Protein AF-A0A3P7NHR3-F1 (afdb_monomer)

Sequence (179 aa):
MLARVLRAPCYFFDTTPQGRILIRFSFDMDSVDHQLDASFRAVITYLLNTATTLVVVFITIRPWYFSVGSFVVFTVLYTSIQLFYLPISRQCRRLNSTSRSPLLAHCSETAASLLGASVVRAHGKVEDFLATADRLIDNNALFLLIRSLSNRWLDFRLDVSLALIPLCPCLLFLTSKIA

Secondary structure (DSSP, 8-state):
-HHHHTTS-HHHHHHS-HHHHHHIIIIIHHIIIIIHHHHHHHHHHHHHHHHHHHHHHHHHSSSHHHHHHHHHHHHHHHHHHHHHHHHHHHHHHHHHHHHHHHHHHHHHHHHH-HHHHHHHHHTT-HHHHHHHHHHHHHHHHHHHHHHHHHHHHHHHHHHHHHHHHHHHHHHHHHHHHH-

Nearest PDB structures (foldseek):
  6v9z-assembly1_B  TM=6.718E-01  e=5.854E-03  Acetivibrio thermocellus ATCC 27405
  8vp6-assembly1_B  TM=6.898E-01  e=9.788E-03  Acetivibrio thermocellus ATCC 27405
  7t56-assembly1_B  TM=6.697E-01  e=1.460E-02  Acetivibrio thermocellus
  6ixe-assembly1_A  TM=2.352E-01  e=1.120E+00  Homo sapiens
  5nnv-assembly4_D  TM=2.579E-01  e=1.983E+00  Bacillus subtilis subsp. subtilis str. 168

Structure (mmCIF, N/CA/C/O backbone):
data_AF-A0A3P7NHR3-F1
#
_entry.id   AF-A0A3P7NHR3-F1
#
loop_
_atom_site.group_PDB
_atom_site.id
_atom_site.type_symbol
_atom_site.label_atom_id
_atom_site.label_alt_id
_atom_site.label_comp_id
_atom_site.label_asym_id
_atom_site.label_entity_id
_atom_site.label_seq_id
_atom_site.pdbx_PDB_ins_code
_atom_site.Cartn_x
_atom_site.Cartn_y
_atom_site.Cartn_z
_atom_site.occupancy
_atom_site.B_iso_or_equiv
_atom_site.auth_seq_id
_atom_site.auth_comp_id
_atom_site.auth_asym_id
_atom_site.auth_atom_id
_atom_site.pdbx_PDB_model_num
ATOM 1 N N . MET A 1 1 ? -25.537 -5.065 0.342 1.00 85.81 1 MET A N 1
ATOM 2 C CA . MET A 1 1 ? -25.148 -5.471 1.715 1.00 85.81 1 MET A CA 1
ATOM 3 C C . MET A 1 1 ? -26.311 -5.344 2.701 1.00 85.81 1 MET A C 1
ATOM 5 O O . MET A 1 1 ? -26.664 -6.343 3.314 1.00 85.81 1 MET A O 1
ATOM 9 N N . LEU A 1 2 ? -26.960 -4.175 2.782 1.00 90.69 2 LEU A N 1
ATOM 10 C CA . LEU A 1 2 ? -28.073 -3.888 3.702 1.00 90.69 2 LEU A CA 1
ATOM 11 C C . LEU A 1 2 ? -29.192 -4.946 3.709 1.00 90.69 2 LEU A C 1
ATOM 13 O O . LEU A 1 2 ? -29.500 -5.508 4.754 1.00 90.69 2 LEU A O 1
ATOM 17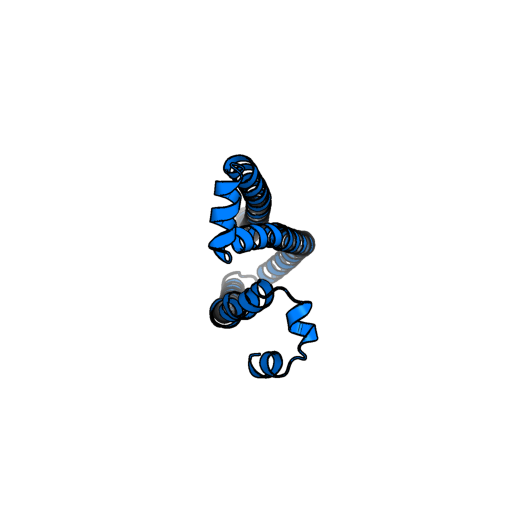 N N . ALA A 1 3 ? -29.726 -5.303 2.537 1.00 92.75 3 ALA A N 1
ATOM 18 C CA . ALA A 1 3 ? -30.811 -6.285 2.424 1.00 92.75 3 ALA A CA 1
ATOM 19 C C . ALA A 1 3 ? -30.463 -7.684 2.975 1.00 92.75 3 ALA A C 1
ATOM 21 O O . ALA A 1 3 ? -31.354 -8.419 3.388 1.00 92.75 3 ALA A O 1
ATOM 22 N N . ARG A 1 4 ? -29.177 -8.065 2.983 1.00 90.44 4 ARG A N 1
ATOM 23 C CA . ARG A 1 4 ? -28.728 -9.352 3.539 1.00 90.44 4 ARG A CA 1
ATOM 24 C C . ARG A 1 4 ? -28.591 -9.302 5.058 1.00 90.44 4 ARG A C 1
ATOM 26 O O . ARG A 1 4 ? -28.885 -10.295 5.705 1.00 90.44 4 ARG A O 1
ATOM 33 N N . VAL A 1 5 ? -28.185 -8.158 5.609 1.00 90.56 5 VAL A N 1
ATOM 34 C CA . VAL A 1 5 ? -28.098 -7.958 7.064 1.00 90.56 5 VAL A CA 1
ATOM 35 C C . VAL A 1 5 ? -29.497 -7.893 7.674 1.00 90.56 5 VAL A C 1
ATOM 37 O O . VAL A 1 5 ? -29.754 -8.573 8.654 1.00 90.56 5 VAL A O 1
ATOM 40 N N . LEU A 1 6 ? -30.437 -7.186 7.040 1.00 91.25 6 LEU A N 1
ATOM 41 C CA . LEU A 1 6 ? -31.835 -7.111 7.495 1.00 91.25 6 LEU A CA 1
ATOM 42 C C . LEU A 1 6 ? -32.581 -8.457 7.469 1.00 91.25 6 LEU A C 1
ATOM 44 O O . LEU A 1 6 ? -33.589 -8.610 8.148 1.00 91.25 6 LEU A O 1
ATOM 48 N N . ARG A 1 7 ? -32.105 -9.424 6.678 1.00 93.12 7 ARG A N 1
ATOM 49 C CA . ARG A 1 7 ? -32.659 -10.787 6.593 1.00 93.12 7 ARG A CA 1
ATOM 50 C C . ARG A 1 7 ? -31.847 -11.813 7.392 1.00 93.12 7 ARG A C 1
ATOM 52 O O . ARG A 1 7 ? -32.106 -13.007 7.270 1.00 93.12 7 ARG A O 1
ATOM 59 N N . ALA A 1 8 ? -30.838 -11.379 8.147 1.00 92.00 8 ALA A N 1
ATOM 60 C CA . ALA A 1 8 ? -30.026 -12.281 8.951 1.00 92.00 8 ALA A CA 1
ATOM 61 C C . ALA A 1 8 ? -30.820 -12.773 10.182 1.00 92.00 8 ALA A C 1
ATOM 63 O O . ALA A 1 8 ? -31.589 -12.000 10.755 1.00 92.00 8 ALA A O 1
ATOM 64 N N . PRO A 1 9 ? -30.650 -14.040 10.603 1.00 93.25 9 PRO A N 1
ATOM 65 C CA . PRO A 1 9 ? -31.304 -14.565 11.803 1.00 93.25 9 PRO A CA 1
ATOM 66 C C . PRO A 1 9 ? -30.801 -13.846 13.065 1.00 93.25 9 PRO A C 1
ATOM 68 O O . PRO A 1 9 ? -29.645 -13.432 13.100 1.00 93.25 9 PRO A O 1
ATOM 71 N N . CYS A 1 10 ? -31.612 -13.764 14.129 1.00 89.12 10 CYS A N 1
ATOM 72 C CA . CYS A 1 10 ? -31.215 -13.105 15.390 1.00 89.12 10 CYS A CA 1
ATOM 73 C C . CYS A 1 10 ? -29.879 -13.618 15.950 1.00 89.12 10 CYS A C 1
ATOM 75 O O . CYS A 1 10 ? -29.054 -12.819 16.380 1.00 89.12 10 CYS A O 1
ATOM 77 N N . TYR A 1 11 ? -29.599 -14.919 15.807 1.00 93.44 11 TYR A N 1
ATOM 78 C CA . TYR A 1 11 ? -28.319 -15.525 16.191 1.00 93.44 11 TYR A CA 1
ATOM 79 C C . TYR A 1 11 ? -27.086 -14.811 15.600 1.00 93.44 11 TYR A C 1
ATOM 81 O O . TYR A 1 11 ? -26.035 -14.737 16.235 1.00 93.44 11 TYR A O 1
ATOM 89 N N . PHE A 1 12 ? -27.195 -14.255 14.389 1.00 90.00 12 PHE A N 1
ATOM 90 C CA . PHE A 1 12 ? -26.115 -13.477 13.779 1.00 90.00 12 PHE A CA 1
ATOM 91 C C . PHE A 1 12 ? -25.804 -12.210 14.585 1.00 90.00 12 PHE A C 1
ATOM 93 O O . PHE A 1 12 ? -24.635 -11.876 14.769 1.00 90.00 12 PHE A O 1
ATOM 100 N N . PHE A 1 13 ? -26.829 -11.522 15.088 1.00 87.88 13 PHE A N 1
ATOM 101 C CA . PHE A 1 13 ? -26.673 -10.293 15.866 1.00 87.88 13 PHE A CA 1
ATOM 102 C C . PHE A 1 13 ? -26.205 -10.555 17.301 1.00 87.88 13 PHE A C 1
ATOM 104 O O . PHE A 1 13 ? -25.495 -9.721 17.852 1.00 87.88 13 PHE A O 1
ATOM 111 N N . ASP A 1 14 ? -26.522 -11.721 17.866 1.00 86.81 14 ASP A N 1
ATOM 112 C CA . ASP A 1 14 ? -26.044 -12.114 19.199 1.00 86.81 14 ASP A CA 1
ATOM 113 C C . ASP A 1 14 ? -24.574 -12.563 19.185 1.00 86.81 14 ASP A C 1
ATOM 115 O O . ASP A 1 14 ? -23.837 -12.363 20.148 1.00 86.81 14 ASP A O 1
ATOM 119 N N . THR A 1 15 ? -24.120 -13.164 18.081 1.00 86.75 15 THR A N 1
ATOM 120 C CA . THR A 1 15 ? -22.741 -13.665 17.947 1.00 86.75 15 THR A CA 1
ATOM 121 C C . THR A 1 15 ? -21.763 -12.654 17.366 1.00 86.75 15 THR A C 1
ATOM 123 O O . THR A 1 15 ? -20.556 -12.759 17.605 1.00 86.75 15 THR A O 1
ATOM 126 N N . THR A 1 16 ? -22.240 -11.679 16.586 1.00 82.62 16 THR A N 1
ATOM 127 C CA . THR A 1 16 ? -21.377 -10.646 16.008 1.00 82.62 1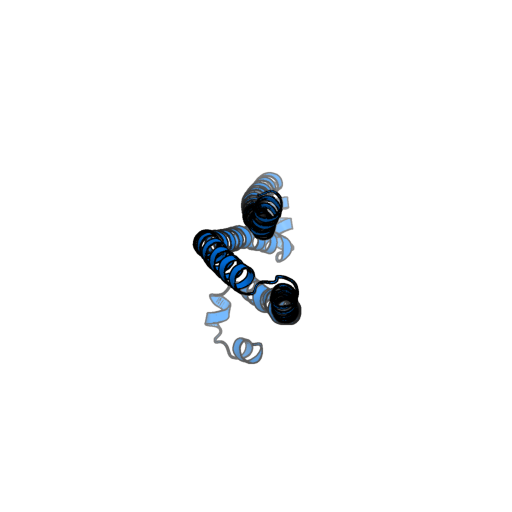6 THR A CA 1
ATOM 128 C C . THR A 1 16 ? -21.500 -9.335 16.779 1.00 82.62 16 THR A C 1
ATOM 130 O O . THR A 1 16 ? -22.589 -8.779 16.882 1.00 82.62 16 THR A O 1
ATOM 133 N N . PRO A 1 17 ? -20.388 -8.780 17.296 1.00 80.94 17 PRO A N 1
ATOM 134 C CA . PRO A 1 17 ? -20.445 -7.519 18.019 1.00 80.94 17 PRO A CA 1
ATOM 135 C C . PRO A 1 17 ? -20.917 -6.410 17.076 1.00 80.94 17 PRO A C 1
ATOM 137 O O . PRO A 1 17 ? -20.410 -6.284 15.955 1.00 80.94 17 PRO A O 1
ATOM 140 N N . GLN A 1 18 ? -21.845 -5.572 17.541 1.00 76.56 18 GLN A N 1
ATOM 141 C CA . GLN A 1 18 ? -22.434 -4.489 16.743 1.00 76.56 18 GLN A C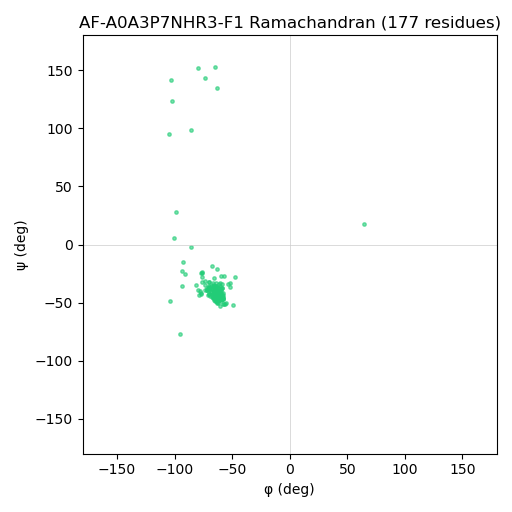A 1
ATOM 142 C C . GLN A 1 18 ? -21.370 -3.567 16.117 1.00 76.56 18 GLN A C 1
ATOM 144 O O . GLN A 1 18 ? -21.512 -3.144 14.969 1.00 76.56 18 GLN A O 1
ATOM 149 N N . GLY A 1 19 ? -20.244 -3.344 16.807 1.00 71.12 19 GLY A N 1
ATOM 150 C CA . GLY A 1 19 ? -19.108 -2.577 16.284 1.00 71.12 19 GLY A CA 1
ATOM 151 C C . GLY A 1 19 ? -18.501 -3.153 14.996 1.00 71.12 19 GLY A C 1
ATOM 152 O O . GLY A 1 19 ? -18.109 -2.396 14.111 1.00 71.12 19 GLY A O 1
ATOM 153 N N . ARG A 1 20 ? -18.488 -4.482 14.818 1.00 73.81 20 ARG A N 1
ATOM 154 C CA . ARG A 1 20 ? -17.999 -5.120 13.581 1.00 73.81 20 ARG A CA 1
ATOM 155 C C . ARG A 1 20 ? -18.942 -4.869 12.404 1.00 73.81 20 ARG A C 1
ATOM 157 O O . ARG A 1 20 ? -18.471 -4.675 11.286 1.00 73.81 20 ARG A O 1
ATOM 164 N N . ILE A 1 21 ? -20.253 -4.867 12.646 1.00 84.06 21 ILE A N 1
ATOM 165 C CA . ILE A 1 21 ? -21.256 -4.548 11.621 1.00 84.06 21 ILE A CA 1
ATOM 166 C C . ILE A 1 21 ? -21.101 -3.083 11.201 1.00 84.06 21 ILE A C 1
ATOM 168 O O . ILE A 1 21 ? -21.027 -2.799 10.005 1.00 84.06 21 ILE A O 1
ATOM 172 N N . LEU A 1 22 ? -20.963 -2.175 12.174 1.00 81.62 22 LEU A N 1
ATOM 173 C CA . LEU A 1 22 ? -20.767 -0.748 11.925 1.00 81.62 22 LEU A CA 1
ATOM 174 C C . LEU A 1 22 ? -19.500 -0.475 11.103 1.00 81.62 22 LEU A C 1
ATOM 176 O O . LEU A 1 22 ? -19.580 0.244 10.114 1.00 81.62 22 LEU A O 1
ATOM 180 N N . ILE A 1 23 ? -18.361 -1.085 11.456 1.00 78.38 23 ILE A N 1
ATOM 181 C CA . ILE A 1 23 ? -17.088 -0.929 10.724 1.00 78.38 23 ILE A CA 1
ATOM 182 C C . ILE A 1 23 ? -17.223 -1.356 9.256 1.00 78.38 23 ILE A C 1
ATOM 184 O O . ILE A 1 23 ? -16.666 -0.698 8.379 1.00 78.38 23 ILE A O 1
ATOM 188 N N . ARG A 1 24 ? -17.992 -2.415 8.963 1.00 82.69 24 ARG A N 1
ATOM 189 C CA . ARG A 1 24 ? -18.222 -2.830 7.572 1.00 82.69 24 ARG A CA 1
ATOM 190 C C . ARG A 1 24 ? -19.098 -1.850 6.788 1.00 82.69 24 ARG A C 1
ATOM 192 O O . ARG A 1 24 ? -18.863 -1.649 5.604 1.00 82.69 24 ARG A O 1
ATOM 199 N N . PHE A 1 25 ? -20.125 -1.278 7.416 1.00 85.62 25 PHE A N 1
ATOM 200 C CA . PHE A 1 25 ? -20.999 -0.306 6.748 1.00 85.62 25 PHE A CA 1
ATOM 201 C C . PHE A 1 25 ? -20.376 1.086 6.623 1.00 85.62 25 PHE A C 1
ATOM 203 O O . PHE A 1 25 ? -20.773 1.826 5.733 1.00 85.62 25 PHE A O 1
ATOM 210 N N . SER A 1 26 ? -19.428 1.445 7.491 1.00 83.38 26 SER A N 1
ATOM 211 C CA . SER A 1 26 ? -18.719 2.723 7.418 1.00 83.38 26 SER A CA 1
ATOM 212 C C . SER A 1 26 ? -17.399 2.587 6.660 1.00 83.38 26 SER A C 1
ATOM 214 O O . SER A 1 26 ? -17.315 2.952 5.494 1.00 83.38 26 SER A O 1
ATOM 216 N N . PHE A 1 27 ? -16.375 2.027 7.300 1.00 79.38 27 PHE A N 1
ATOM 217 C CA . PHE A 1 27 ? -14.997 2.052 6.815 1.00 79.38 27 PHE A CA 1
ATOM 218 C C . PHE A 1 27 ? -14.778 1.177 5.578 1.00 79.38 27 PHE A C 1
ATOM 220 O O . PHE A 1 27 ? -14.093 1.592 4.641 1.00 79.38 27 PHE A O 1
ATOM 227 N N . ASP A 1 28 ? -15.351 -0.030 5.553 1.00 85.81 28 ASP A N 1
ATOM 228 C CA . ASP A 1 28 ? -15.174 -0.918 4.398 1.00 85.81 28 ASP A CA 1
ATOM 229 C C . ASP A 1 28 ? -15.967 -0.413 3.185 1.00 85.81 28 ASP A C 1
ATOM 231 O O . ASP A 1 28 ? -15.467 -0.487 2.065 1.00 85.81 28 ASP A O 1
ATOM 235 N N . MET A 1 29 ? -17.169 0.135 3.397 1.00 88.50 29 MET A N 1
ATOM 236 C CA . MET A 1 29 ? -17.977 0.723 2.324 1.00 88.50 29 MET A CA 1
ATOM 237 C C . MET A 1 29 ? -17.308 1.977 1.750 1.00 88.50 29 MET A C 1
ATOM 239 O O . MET A 1 29 ? -17.132 2.062 0.541 1.00 88.50 29 MET A O 1
ATOM 243 N N . ASP A 1 30 ? -16.798 2.867 2.606 1.00 88.38 30 ASP A N 1
ATOM 244 C CA . ASP A 1 30 ? -16.009 4.029 2.179 1.00 88.38 30 ASP A CA 1
ATOM 245 C C . ASP A 1 30 ? -14.738 3.630 1.403 1.00 88.38 30 ASP A C 1
ATOM 247 O O . ASP A 1 30 ? -14.381 4.232 0.389 1.00 88.38 30 ASP A O 1
ATOM 251 N N . SER A 1 31 ? -14.074 2.550 1.825 1.00 86.50 31 SER A N 1
ATOM 252 C CA . SER A 1 31 ? -12.915 2.011 1.103 1.00 86.50 31 SER A CA 1
ATOM 253 C C . SER A 1 31 ? -13.290 1.488 -0.290 1.00 86.50 31 SER A C 1
ATOM 255 O O . SER A 1 31 ? -12.511 1.632 -1.233 1.00 86.50 31 SER A O 1
ATOM 257 N N . VAL A 1 32 ? -14.469 0.883 -0.444 1.00 89.81 32 VAL A N 1
ATOM 258 C CA . VAL A 1 32 ? -14.962 0.411 -1.747 1.00 89.81 32 VAL A CA 1
ATOM 259 C C . VAL A 1 32 ? -15.402 1.575 -2.630 1.00 89.81 32 VAL A C 1
ATOM 261 O O . VAL A 1 32 ? -15.121 1.551 -3.824 1.00 89.81 32 VAL A O 1
ATOM 264 N N . ASP A 1 33 ? -16.041 2.591 -2.064 1.00 90.38 33 ASP A N 1
ATOM 265 C CA . ASP A 1 33 ? -16.616 3.680 -2.852 1.00 90.38 33 ASP A CA 1
ATOM 266 C C . ASP A 1 33 ? -15.545 4.686 -3.300 1.00 90.38 33 ASP A C 1
ATOM 268 O O . ASP A 1 33 ? -15.511 5.075 -4.467 1.00 90.38 33 ASP A O 1
ATOM 272 N N . HIS A 1 34 ? -14.619 5.061 -2.411 1.00 89.50 34 HIS A N 1
ATOM 273 C CA . HIS A 1 34 ? -13.616 6.089 -2.708 1.00 89.50 34 HIS A CA 1
ATOM 274 C C . HIS A 1 34 ? -12.224 5.519 -3.001 1.00 89.50 34 HIS A C 1
ATOM 276 O O . HIS A 1 34 ? -11.587 5.894 -3.989 1.00 89.50 34 HIS A O 1
ATOM 282 N N . GLN A 1 35 ? -11.710 4.611 -2.163 1.00 87.88 35 GLN A N 1
ATOM 283 C CA . GLN A 1 35 ? -10.314 4.163 -2.306 1.00 87.88 35 GLN A CA 1
ATOM 284 C C . GLN A 1 35 ? -10.117 3.225 -3.499 1.00 87.88 35 GLN A C 1
ATOM 286 O O . GLN A 1 35 ? -9.063 3.264 -4.142 1.00 87.88 35 GLN A O 1
ATOM 291 N N . LEU A 1 36 ? -11.104 2.379 -3.801 1.00 90.06 36 LEU A N 1
ATOM 292 C CA . LEU A 1 36 ? -11.039 1.463 -4.939 1.00 90.06 36 LEU A CA 1
ATOM 293 C C . LEU A 1 36 ? -11.009 2.233 -6.257 1.00 90.06 36 LEU A C 1
ATOM 295 O O . LEU A 1 36 ? -10.152 1.963 -7.093 1.00 90.06 36 LEU A O 1
ATOM 299 N N . ASP A 1 37 ? -11.883 3.223 -6.411 1.00 91.50 37 ASP A N 1
ATOM 300 C CA . ASP A 1 37 ? -11.925 4.078 -7.593 1.00 91.50 37 ASP A CA 1
ATOM 301 C C . ASP A 1 37 ? -10.601 4.835 -7.800 1.00 91.50 37 ASP A C 1
ATOM 303 O O . ASP A 1 37 ? -9.990 4.748 -8.870 1.00 91.50 37 ASP A O 1
ATOM 307 N N . ALA A 1 38 ? -10.080 5.477 -6.750 1.00 91.81 38 ALA A N 1
ATOM 308 C CA . ALA A 1 38 ? -8.776 6.136 -6.802 1.00 91.81 38 ALA A CA 1
ATOM 309 C C . ALA A 1 38 ? -7.647 5.159 -7.190 1.00 91.81 38 ALA A C 1
ATOM 311 O O . ALA A 1 38 ? -6.799 5.481 -8.026 1.00 91.81 38 ALA A O 1
ATOM 312 N N . SER A 1 39 ? -7.664 3.942 -6.635 1.00 90.69 39 SER A N 1
ATOM 313 C CA . SER A 1 39 ? -6.682 2.897 -6.954 1.00 90.69 39 SER A CA 1
ATOM 314 C C . SER A 1 39 ? -6.784 2.438 -8.410 1.00 90.69 39 SER A C 1
ATOM 316 O O . SER A 1 39 ? -5.761 2.270 -9.073 1.00 90.69 39 SER A O 1
ATOM 318 N N . PHE A 1 40 ? -7.999 2.272 -8.938 1.00 93.25 40 PHE A N 1
ATOM 319 C CA . PHE A 1 40 ? -8.226 1.897 -10.336 1.00 93.25 40 PHE A CA 1
ATOM 320 C C . PHE A 1 40 ? -7.711 2.965 -11.301 1.00 93.25 40 PHE A C 1
ATOM 322 O O . PHE A 1 40 ? -6.971 2.643 -12.235 1.00 93.25 40 PHE A O 1
ATOM 329 N N . ARG A 1 41 ? -8.041 4.239 -11.053 1.00 93.94 41 ARG A N 1
ATOM 330 C CA . ARG A 1 41 ? -7.535 5.360 -11.863 1.00 93.94 41 ARG A CA 1
ATOM 331 C C . ARG A 1 41 ? -6.010 5.426 -11.832 1.00 93.94 41 ARG A C 1
ATOM 333 O O . ARG A 1 41 ? -5.387 5.625 -12.876 1.00 93.94 41 ARG A O 1
ATOM 340 N N . ALA A 1 42 ? -5.411 5.221 -10.659 1.00 93.44 42 ALA A N 1
ATOM 341 C CA . ALA A 1 42 ? -3.963 5.204 -10.506 1.00 93.44 42 ALA A CA 1
ATOM 342 C C . ALA A 1 42 ? -3.323 4.077 -11.331 1.00 93.44 42 ALA A C 1
ATOM 344 O O . ALA A 1 42 ? -2.406 4.340 -12.103 1.00 93.44 42 ALA A O 1
ATOM 345 N N . VAL A 1 43 ? -3.845 2.847 -11.250 1.00 94.31 43 VAL A N 1
ATOM 346 C CA . VAL A 1 43 ? -3.333 1.702 -12.026 1.00 94.31 43 VAL A CA 1
ATOM 347 C C . VAL A 1 43 ? -3.385 1.978 -13.528 1.00 94.31 43 VAL A C 1
ATOM 349 O O . VAL A 1 43 ? -2.383 1.779 -14.212 1.00 94.31 43 VAL A O 1
ATOM 352 N N . ILE A 1 44 ? -4.510 2.481 -14.042 1.00 95.88 44 ILE A N 1
ATOM 353 C CA . ILE A 1 44 ? -4.649 2.810 -15.470 1.00 95.88 44 ILE A CA 1
ATOM 354 C C . ILE A 1 44 ? -3.640 3.891 -15.874 1.00 95.88 44 ILE A C 1
ATOM 356 O O . ILE A 1 44 ? -2.943 3.742 -16.877 1.00 95.88 44 ILE A O 1
ATOM 360 N N . THR A 1 45 ? -3.520 4.951 -15.074 1.00 96.00 45 THR A N 1
ATOM 361 C CA . THR A 1 45 ? -2.588 6.055 -15.343 1.00 96.00 45 THR A CA 1
ATOM 362 C C . THR A 1 45 ? -1.140 5.569 -15.375 1.00 96.00 45 THR A C 1
ATOM 364 O O . THR A 1 45 ? -0.404 5.896 -16.306 1.00 96.00 45 THR A O 1
ATOM 367 N N . TYR A 1 46 ? -0.727 4.752 -14.401 1.00 93.25 46 TYR A N 1
ATOM 368 C CA . TYR A 1 46 ? 0.629 4.207 -14.362 1.00 93.25 46 TYR A CA 1
ATOM 369 C C . TYR A 1 46 ? 0.899 3.257 -15.529 1.00 93.25 46 TYR A C 1
ATOM 371 O O . TYR A 1 46 ? 1.951 3.369 -16.149 1.00 93.25 46 TYR A O 1
ATOM 379 N N . LEU A 1 47 ? -0.054 2.392 -15.895 1.00 94.19 47 LEU A N 1
ATOM 380 C CA . LEU A 1 47 ? 0.084 1.507 -17.057 1.00 94.19 47 LEU A CA 1
ATOM 381 C C . LEU A 1 47 ? 0.289 2.295 -18.358 1.00 94.19 47 LEU A C 1
ATOM 383 O O . LEU A 1 47 ? 1.200 1.985 -19.127 1.00 94.19 47 LEU A O 1
ATOM 387 N N . LEU A 1 48 ? -0.518 3.334 -18.588 1.00 95.25 48 LEU A N 1
ATOM 388 C CA . LEU A 1 48 ? -0.397 4.187 -19.774 1.00 95.25 48 LEU A CA 1
ATOM 389 C C . LEU A 1 48 ? 0.921 4.973 -19.786 1.00 95.25 48 LEU A C 1
ATOM 391 O O . LEU A 1 48 ? 1.563 5.086 -20.834 1.00 95.25 48 LEU A O 1
ATOM 395 N N . ASN A 1 49 ? 1.357 5.480 -18.631 1.00 94.44 49 ASN A N 1
ATOM 396 C CA . ASN A 1 49 ? 2.621 6.202 -18.513 1.00 94.44 49 ASN A CA 1
ATOM 397 C C . ASN A 1 49 ? 3.825 5.279 -18.777 1.00 94.44 49 ASN A C 1
ATOM 399 O O . ASN A 1 49 ? 4.708 5.614 -19.569 1.00 94.44 49 ASN A O 1
ATOM 403 N N . THR A 1 50 ? 3.830 4.072 -18.202 1.00 90.12 50 THR A N 1
ATOM 404 C CA . THR A 1 50 ? 4.869 3.071 -18.473 1.00 90.12 50 THR A CA 1
ATOM 405 C C . THR A 1 50 ? 4.892 2.681 -19.950 1.00 90.12 50 THR A C 1
ATOM 407 O O . THR A 1 50 ? 5.967 2.664 -20.546 1.00 90.12 50 THR A O 1
ATOM 410 N N . ALA A 1 51 ? 3.733 2.442 -20.575 1.00 91.62 51 ALA A N 1
ATOM 411 C CA . ALA A 1 51 ? 3.658 2.137 -22.005 1.00 91.62 51 ALA A CA 1
ATOM 412 C C . ALA A 1 51 ? 4.233 3.276 -22.866 1.00 91.62 51 ALA A C 1
ATOM 414 O O . ALA A 1 51 ? 5.050 3.032 -23.753 1.00 91.62 51 ALA A O 1
ATOM 415 N N . THR A 1 52 ? 3.867 4.523 -22.560 1.00 93.38 52 THR A N 1
ATOM 416 C CA . THR A 1 52 ? 4.376 5.712 -23.262 1.00 93.38 52 THR A CA 1
ATOM 417 C C . THR A 1 52 ? 5.890 5.843 -23.108 1.00 93.38 52 THR A C 1
ATOM 419 O O . THR A 1 52 ? 6.602 6.033 -24.093 1.00 93.38 52 THR A O 1
ATOM 422 N N . THR A 1 53 ? 6.401 5.677 -21.886 1.00 88.00 53 THR A N 1
ATOM 423 C CA . THR A 1 53 ? 7.839 5.754 -21.594 1.00 88.00 53 THR A CA 1
ATOM 424 C C . THR A 1 53 ? 8.618 4.681 -22.352 1.00 88.00 53 THR A C 1
ATOM 426 O O . THR A 1 53 ? 9.650 4.983 -22.950 1.00 88.00 53 THR A O 1
ATOM 429 N N . LEU A 1 54 ? 8.109 3.445 -22.401 1.00 85.75 54 LEU A N 1
ATOM 430 C CA . LEU A 1 54 ? 8.733 2.366 -23.170 1.00 85.75 54 LEU A CA 1
ATOM 431 C C . LEU A 1 54 ? 8.817 2.712 -24.660 1.00 85.75 54 LEU A C 1
ATOM 433 O O . LEU A 1 54 ? 9.890 2.587 -25.246 1.00 85.75 54 LEU A O 1
ATOM 437 N N . VAL A 1 55 ? 7.730 3.205 -25.263 1.00 88.50 55 VAL A N 1
ATOM 438 C CA . VAL A 1 55 ? 7.721 3.620 -26.678 1.00 88.50 55 VAL A CA 1
ATOM 439 C C . VAL A 1 55 ? 8.767 4.707 -26.946 1.00 88.50 55 VAL A C 1
ATOM 441 O O . VAL A 1 55 ? 9.533 4.598 -27.904 1.00 88.50 55 VAL A O 1
ATOM 444 N N . VAL A 1 56 ? 8.855 5.723 -26.082 1.00 87.69 56 VAL A N 1
ATOM 445 C CA . VAL A 1 56 ? 9.852 6.799 -26.211 1.00 87.69 56 VAL A CA 1
ATOM 446 C C . VAL A 1 56 ? 11.278 6.247 -26.144 1.00 87.69 56 VAL A C 1
ATOM 448 O O . VAL A 1 56 ? 12.115 6.612 -26.974 1.00 87.69 56 VAL A O 1
ATOM 451 N N . VAL A 1 57 ? 11.558 5.340 -25.205 1.00 83.69 57 VAL A N 1
ATOM 452 C CA . VAL A 1 57 ? 12.877 4.704 -25.042 1.00 83.69 57 VAL A CA 1
ATOM 453 C C . VAL A 1 57 ? 13.254 3.864 -26.269 1.00 83.69 57 VAL A C 1
ATOM 455 O O . VAL A 1 57 ? 14.392 3.945 -26.732 1.00 83.69 57 VAL A O 1
ATOM 458 N N . PHE A 1 58 ? 12.310 3.111 -26.842 1.00 81.94 58 PHE A N 1
ATOM 459 C CA . PHE A 1 58 ? 12.547 2.323 -28.058 1.00 81.94 58 PHE A CA 1
ATOM 460 C C . PHE A 1 58 ? 12.865 3.189 -29.285 1.00 81.94 58 PHE A C 1
ATOM 462 O O . PHE A 1 58 ? 13.682 2.793 -30.114 1.00 81.94 58 PHE A O 1
ATOM 469 N N . ILE A 1 59 ? 12.244 4.366 -29.410 1.00 84.19 59 ILE A N 1
ATOM 470 C CA . ILE A 1 59 ? 12.466 5.273 -30.549 1.00 84.19 59 ILE A CA 1
ATOM 471 C C . ILE A 1 59 ? 13.787 6.045 -30.406 1.00 84.19 59 ILE A C 1
ATOM 473 O O . ILE A 1 59 ? 14.499 6.257 -31.390 1.00 84.19 59 ILE A O 1
ATOM 477 N N . THR A 1 60 ? 14.115 6.491 -29.191 1.00 80.12 60 THR A N 1
ATOM 478 C CA . THR A 1 60 ? 15.270 7.370 -28.940 1.00 80.12 60 THR A CA 1
ATOM 479 C C . THR A 1 60 ? 16.599 6.621 -28.893 1.00 80.12 60 THR A C 1
ATOM 481 O O . THR A 1 60 ? 17.594 7.118 -29.426 1.00 80.12 60 THR A O 1
ATOM 484 N N . ILE A 1 61 ? 16.638 5.422 -28.304 1.00 74.50 61 ILE A N 1
ATOM 485 C CA . ILE A 1 61 ? 17.875 4.649 -28.161 1.00 74.50 61 ILE A CA 1
ATOM 486 C C . ILE A 1 61 ? 18.115 3.824 -29.427 1.00 74.50 61 ILE A C 1
ATOM 488 O O . ILE A 1 61 ? 17.581 2.727 -29.600 1.00 74.50 61 ILE A O 1
ATOM 492 N N . ARG A 1 62 ? 18.969 4.344 -30.313 1.00 74.56 62 ARG A N 1
ATOM 493 C CA . ARG A 1 62 ? 19.545 3.579 -31.424 1.00 74.56 62 ARG A CA 1
ATOM 494 C C . ARG A 1 62 ? 20.990 3.191 -31.108 1.00 74.56 62 ARG A C 1
ATOM 496 O O . ARG A 1 62 ? 21.729 4.029 -30.596 1.00 74.56 62 ARG A O 1
ATOM 503 N N . PRO A 1 63 ? 21.428 1.981 -31.489 1.00 76.06 63 PRO A N 1
ATOM 504 C CA . PRO A 1 63 ? 20.670 0.927 -32.177 1.00 76.06 63 PRO A CA 1
ATOM 505 C C . PRO A 1 63 ? 19.748 0.099 -31.253 1.00 76.06 63 PRO A C 1
ATOM 507 O O . PRO A 1 63 ? 20.007 -0.062 -30.063 1.00 76.06 63 PRO A O 1
ATOM 510 N N . TRP A 1 64 ? 18.662 -0.437 -31.827 1.00 76.25 64 TRP A N 1
ATOM 511 C CA . TRP A 1 64 ? 17.511 -1.026 -31.114 1.00 76.25 64 TRP A CA 1
ATOM 512 C C . TRP A 1 64 ? 17.857 -2.179 -30.154 1.00 76.25 64 TRP A C 1
ATOM 514 O O . TRP A 1 64 ? 17.162 -2.387 -29.159 1.00 76.25 64 TRP A O 1
ATOM 524 N N . TYR A 1 65 ? 18.945 -2.911 -30.409 1.00 75.12 65 TYR A N 1
ATOM 525 C CA . TYR A 1 65 ? 19.364 -4.042 -29.580 1.00 75.12 65 TYR A CA 1
ATOM 526 C C . TYR A 1 65 ? 19.787 -3.629 -28.159 1.00 75.12 65 TYR A C 1
ATOM 528 O O . TYR A 1 65 ? 19.575 -4.393 -27.217 1.00 75.12 65 TYR A O 1
ATOM 536 N N . PHE A 1 66 ? 20.305 -2.408 -27.964 1.00 75.69 66 PHE A N 1
ATOM 537 C CA . PHE A 1 66 ? 20.612 -1.892 -26.623 1.00 75.69 66 PHE A CA 1
ATOM 538 C C . PHE A 1 66 ? 19.347 -1.656 -25.791 1.00 75.69 66 PHE A C 1
ATOM 540 O O . PHE A 1 66 ? 19.336 -1.945 -24.594 1.00 75.69 66 PHE A O 1
ATOM 547 N N . SER A 1 67 ? 18.271 -1.179 -26.425 1.00 77.94 67 SER A N 1
ATOM 548 C CA . SER A 1 67 ? 16.980 -0.954 -25.765 1.00 77.94 67 SER A CA 1
ATOM 549 C C . SER A 1 67 ? 16.355 -2.273 -25.293 1.00 77.94 67 SER A C 1
ATOM 551 O O . SER A 1 67 ? 15.935 -2.392 -24.142 1.00 77.94 67 SER A O 1
ATOM 553 N N . VAL A 1 68 ? 16.396 -3.312 -26.137 1.00 81.94 68 VAL A N 1
ATOM 554 C CA . VAL A 1 68 ? 15.892 -4.651 -25.784 1.00 81.94 68 VAL A CA 1
ATOM 555 C C . VAL A 1 68 ? 16.689 -5.265 -24.629 1.00 81.94 68 VAL A C 1
ATOM 557 O O . VAL A 1 68 ? 16.094 -5.759 -23.672 1.00 81.94 68 VAL A O 1
ATOM 560 N N . GLY A 1 69 ? 18.025 -5.198 -24.672 1.00 83.50 69 GLY A N 1
ATOM 561 C CA . GLY A 1 69 ? 18.871 -5.723 -23.593 1.00 83.50 69 GLY A CA 1
ATOM 562 C C . GLY A 1 69 ? 18.613 -5.032 -22.250 1.00 83.50 69 GLY A C 1
ATOM 563 O O . GLY A 1 69 ? 18.456 -5.693 -21.224 1.00 83.50 69 GLY A O 1
ATOM 564 N N . SER A 1 70 ? 18.485 -3.705 -22.269 1.00 81.75 70 SER A N 1
ATOM 565 C CA . SER A 1 70 ? 18.133 -2.886 -21.104 1.00 81.75 70 SER A CA 1
ATOM 566 C C . SER A 1 70 ? 16.778 -3.281 -20.495 1.00 81.75 70 SER A C 1
ATOM 568 O O . SER A 1 70 ? 16.679 -3.463 -19.278 1.00 81.75 70 SER A O 1
ATOM 570 N N . PHE A 1 71 ? 15.757 -3.502 -21.330 1.00 84.88 71 PHE A N 1
ATOM 571 C CA . PHE A 1 71 ? 14.427 -3.920 -20.879 1.00 84.88 71 PHE A CA 1
ATOM 572 C C . PHE A 1 71 ? 14.429 -5.304 -20.213 1.00 84.88 71 PHE A C 1
ATOM 574 O O . PHE A 1 71 ? 13.774 -5.506 -19.185 1.00 84.88 71 PHE A O 1
ATOM 581 N N . VAL A 1 72 ? 15.191 -6.257 -20.760 1.00 88.00 72 VAL A N 1
ATOM 582 C CA . VAL A 1 72 ? 15.323 -7.603 -20.178 1.00 88.00 72 VAL A CA 1
ATOM 583 C C . VAL A 1 72 ? 15.973 -7.531 -18.797 1.00 88.00 72 VAL A C 1
ATOM 585 O O . VAL A 1 72 ? 15.433 -8.088 -17.840 1.00 88.00 72 VAL A O 1
ATOM 588 N N . VAL A 1 73 ? 17.083 -6.797 -18.664 1.00 87.88 73 VAL A N 1
ATOM 589 C CA . VAL A 1 73 ? 17.777 -6.628 -17.375 1.00 87.88 73 VAL A CA 1
ATOM 590 C C . VAL A 1 73 ? 16.862 -5.963 -16.345 1.00 87.88 73 VAL A C 1
ATOM 592 O O . VAL A 1 73 ? 16.766 -6.446 -15.215 1.00 87.88 73 VAL A O 1
ATOM 595 N N . PHE A 1 74 ? 16.133 -4.913 -16.737 1.00 87.50 74 PHE A N 1
ATOM 596 C CA . PHE A 1 74 ? 15.158 -4.263 -15.860 1.00 87.50 74 PHE A CA 1
ATOM 597 C C . PHE A 1 74 ? 14.074 -5.230 -15.390 1.00 87.50 74 PHE A C 1
ATOM 599 O O . PHE A 1 74 ? 13.784 -5.292 -14.200 1.00 87.50 74 PHE A O 1
ATOM 606 N N . THR A 1 75 ? 13.506 -6.022 -16.302 1.00 89.81 75 THR A N 1
ATOM 607 C CA . THR A 1 75 ? 12.431 -6.968 -15.976 1.00 89.81 75 THR A CA 1
ATOM 608 C C . THR A 1 75 ? 12.905 -8.031 -14.984 1.00 89.81 75 THR A C 1
ATOM 610 O O . THR A 1 75 ? 12.200 -8.345 -14.023 1.00 89.81 75 THR A O 1
ATOM 613 N N . VAL A 1 76 ? 14.120 -8.557 -15.158 1.00 92.06 76 VAL A N 1
ATOM 614 C CA . VAL A 1 76 ? 14.709 -9.537 -14.231 1.00 92.06 76 VAL A CA 1
ATOM 615 C C . VAL A 1 76 ? 14.959 -8.915 -12.853 1.00 92.06 76 VAL A C 1
ATOM 617 O O . VAL A 1 76 ? 14.548 -9.479 -11.838 1.00 92.06 76 VAL A O 1
ATOM 620 N N . LEU A 1 77 ? 15.572 -7.730 -12.795 1.00 91.38 77 LEU A N 1
ATOM 621 C CA . LEU A 1 77 ? 15.807 -7.033 -11.526 1.00 91.38 77 LEU A CA 1
ATOM 622 C C . LEU A 1 77 ? 14.491 -6.696 -10.821 1.00 91.38 77 LEU A C 1
ATOM 624 O O . LEU A 1 77 ? 14.326 -7.025 -9.646 1.00 91.38 77 LEU A O 1
ATOM 628 N N . TYR A 1 78 ? 13.529 -6.125 -11.546 1.00 91.38 78 TYR A N 1
ATOM 629 C CA . TYR A 1 78 ? 12.213 -5.784 -11.018 1.00 91.38 78 TYR A CA 1
ATOM 630 C C . TYR A 1 78 ? 11.507 -7.015 -10.447 1.00 91.38 78 TYR A C 1
ATOM 632 O O . TYR A 1 78 ? 11.078 -6.998 -9.297 1.00 91.38 78 TYR A O 1
ATOM 640 N N . THR A 1 79 ? 11.431 -8.109 -11.211 1.00 92.62 79 THR A N 1
ATOM 641 C CA . THR A 1 79 ? 10.770 -9.341 -10.752 1.00 92.62 79 THR A CA 1
ATOM 642 C C . THR A 1 79 ? 11.463 -9.946 -9.535 1.00 92.62 79 THR A C 1
ATOM 644 O O . THR A 1 79 ? 10.774 -10.359 -8.604 1.00 92.62 79 THR A O 1
ATOM 647 N N . SER A 1 80 ? 12.798 -9.929 -9.472 1.00 93.12 80 SER A N 1
ATOM 648 C CA . SER A 1 80 ? 13.544 -10.415 -8.302 1.00 93.12 80 SER A CA 1
ATOM 649 C C . SER A 1 80 ? 13.234 -9.618 -7.027 1.00 93.12 80 SER A C 1
ATOM 651 O O . SER A 1 80 ? 12.948 -10.205 -5.980 1.00 93.12 80 SER A O 1
ATOM 653 N N . ILE A 1 81 ? 13.197 -8.283 -7.122 1.00 93.19 81 ILE A N 1
ATOM 654 C CA . ILE A 1 81 ? 12.860 -7.395 -6.002 1.00 93.19 81 ILE A CA 1
ATOM 655 C C . ILE A 1 81 ? 11.394 -7.600 -5.604 1.00 93.19 81 ILE A C 1
ATOM 657 O O . ILE A 1 81 ? 11.076 -7.722 -4.419 1.00 93.19 81 ILE A O 1
ATOM 661 N N . GLN A 1 82 ? 10.503 -7.695 -6.591 1.00 91.31 82 GLN A N 1
ATOM 662 C CA . GLN A 1 82 ? 9.068 -7.861 -6.388 1.00 91.31 82 GLN A CA 1
ATOM 663 C C . GLN A 1 82 ? 8.744 -9.190 -5.688 1.00 91.31 82 GLN A C 1
ATOM 665 O O . GLN A 1 82 ? 7.912 -9.215 -4.779 1.00 91.31 82 GLN A O 1
ATOM 670 N N . LEU A 1 83 ? 9.423 -10.281 -6.061 1.00 93.56 83 LEU A N 1
ATOM 671 C CA . LEU A 1 83 ? 9.276 -11.598 -5.430 1.00 93.56 83 LEU A CA 1
ATOM 672 C C . LEU A 1 83 ? 9.645 -11.572 -3.943 1.00 93.56 83 LEU A C 1
ATOM 674 O O . LEU A 1 83 ? 8.991 -12.241 -3.144 1.00 93.56 83 LEU A O 1
ATOM 678 N N . PHE A 1 84 ? 10.642 -10.772 -3.563 1.00 91.31 84 PHE A N 1
ATOM 679 C CA . PHE A 1 84 ? 11.024 -10.589 -2.164 1.00 91.31 84 PHE A CA 1
ATOM 680 C C . PHE A 1 84 ? 10.061 -9.656 -1.410 1.00 91.31 84 PHE A C 1
ATOM 682 O O . PHE A 1 84 ? 9.660 -9.944 -0.282 1.00 91.31 84 PHE A O 1
ATOM 689 N N . TYR A 1 85 ? 9.647 -8.552 -2.034 1.00 92.19 85 TYR A N 1
ATOM 690 C CA . TYR A 1 85 ? 8.807 -7.535 -1.398 1.00 92.19 85 TYR A CA 1
ATOM 691 C C . TYR A 1 85 ? 7.355 -7.996 -1.175 1.00 92.19 85 TYR A C 1
ATOM 693 O O . TYR A 1 85 ? 6.768 -7.716 -0.126 1.00 92.19 85 TYR A O 1
ATOM 701 N N . LEU A 1 86 ? 6.760 -8.725 -2.127 1.00 91.38 86 LEU A N 1
ATOM 702 C CA . LEU A 1 86 ? 5.344 -9.121 -2.097 1.00 91.38 86 LEU A CA 1
ATOM 703 C C . LEU A 1 86 ? 4.942 -9.893 -0.822 1.00 91.38 86 LEU A C 1
ATOM 705 O O . LEU A 1 86 ? 3.955 -9.503 -0.187 1.00 91.38 86 LEU A O 1
ATOM 709 N N . PRO A 1 87 ? 5.653 -10.962 -0.407 1.00 92.69 87 PRO A N 1
ATOM 710 C CA . PRO A 1 87 ? 5.341 -11.676 0.830 1.00 92.69 87 PRO A CA 1
ATOM 711 C C . PRO A 1 87 ? 5.456 -10.786 2.071 1.00 92.69 87 PRO A C 1
ATOM 713 O O . PRO A 1 87 ? 4.566 -10.810 2.923 1.00 92.69 87 PRO A O 1
ATOM 716 N N . ILE A 1 88 ? 6.508 -9.964 2.145 1.00 89.94 88 ILE A N 1
ATOM 717 C CA . ILE A 1 88 ? 6.788 -9.077 3.283 1.00 89.94 88 ILE A CA 1
ATOM 718 C C . ILE A 1 88 ? 5.687 -8.025 3.420 1.00 89.94 88 ILE A C 1
ATOM 720 O O . ILE A 1 88 ? 5.125 -7.851 4.502 1.00 89.94 88 ILE A O 1
ATOM 724 N N . SER A 1 89 ? 5.313 -7.380 2.316 1.00 89.88 89 SER A N 1
ATOM 725 C CA . SER A 1 89 ? 4.254 -6.369 2.284 1.00 89.88 89 SER A CA 1
ATOM 726 C C . SER A 1 89 ? 2.902 -6.953 2.709 1.00 89.88 89 SER A C 1
ATOM 728 O O . SER A 1 89 ? 2.197 -6.375 3.543 1.00 89.88 89 SER A O 1
ATOM 730 N N . ARG A 1 90 ? 2.563 -8.159 2.229 1.00 89.50 90 ARG A N 1
ATOM 731 C CA . ARG A 1 90 ? 1.337 -8.874 2.635 1.00 89.50 90 ARG A CA 1
ATOM 732 C C . ARG A 1 90 ? 1.328 -9.189 4.129 1.00 89.50 90 ARG A C 1
ATOM 734 O O . ARG A 1 90 ? 0.315 -8.959 4.792 1.00 89.50 90 ARG A O 1
ATOM 741 N N . GLN A 1 91 ? 2.439 -9.687 4.669 1.00 90.31 91 GLN A N 1
ATOM 742 C CA . GLN A 1 91 ? 2.556 -9.989 6.096 1.00 90.31 91 GLN A CA 1
ATOM 743 C C . GLN A 1 91 ? 2.495 -8.722 6.958 1.00 90.31 91 GLN A C 1
ATOM 745 O O . GLN A 1 91 ? 1.758 -8.711 7.943 1.00 90.31 91 GLN A O 1
ATOM 750 N N . CYS A 1 92 ? 3.166 -7.639 6.557 1.00 88.31 92 CYS A N 1
ATOM 751 C CA . CYS A 1 92 ? 3.092 -6.343 7.239 1.00 88.31 92 CYS A CA 1
ATOM 752 C C . CYS A 1 92 ? 1.665 -5.787 7.242 1.00 88.31 92 CYS A C 1
ATOM 754 O O . CYS A 1 92 ? 1.174 -5.335 8.276 1.00 88.31 92 CYS A O 1
ATOM 756 N N . ARG A 1 93 ? 0.955 -5.867 6.107 1.00 85.62 93 ARG A N 1
ATOM 757 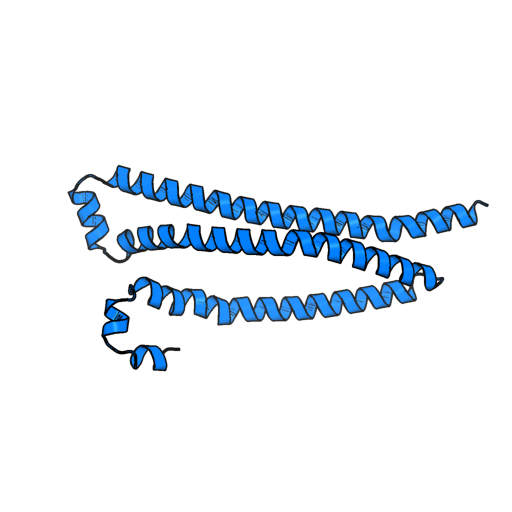C CA . ARG A 1 93 ? -0.449 -5.438 6.015 1.00 85.62 93 ARG A CA 1
ATOM 758 C C . ARG A 1 93 ? -1.356 -6.271 6.922 1.00 85.62 93 ARG A C 1
ATOM 760 O O . ARG A 1 93 ? -2.242 -5.706 7.561 1.00 85.62 93 ARG A O 1
ATOM 767 N N . ARG A 1 94 ? -1.116 -7.584 7.017 1.00 88.56 94 ARG A N 1
ATOM 768 C CA . ARG A 1 94 ? -1.834 -8.474 7.941 1.00 88.56 94 ARG A CA 1
ATOM 769 C C . ARG A 1 94 ? -1.584 -8.082 9.398 1.00 88.56 94 ARG A C 1
ATOM 771 O O . ARG A 1 94 ? -2.550 -7.888 10.124 1.00 88.56 94 ARG A O 1
ATOM 778 N N . LEU A 1 95 ? -0.322 -7.917 9.797 1.00 87.88 95 LEU A N 1
ATOM 779 C CA . LEU A 1 95 ? 0.053 -7.524 11.160 1.00 87.88 95 LEU A CA 1
ATOM 780 C C . LEU A 1 95 ? -0.581 -6.187 11.558 1.00 87.88 95 LEU A C 1
ATOM 782 O O . LEU A 1 95 ? -1.218 -6.115 12.602 1.00 87.88 95 LEU A O 1
ATOM 786 N N . ASN A 1 96 ? -0.515 -5.185 10.677 1.00 85.62 96 ASN A N 1
ATOM 787 C CA . ASN A 1 96 ? -1.147 -3.882 10.888 1.00 85.62 96 ASN A CA 1
ATOM 788 C C . ASN A 1 96 ? -2.679 -3.982 11.048 1.00 85.62 96 ASN A C 1
ATOM 790 O O . ASN A 1 96 ? -3.286 -3.283 11.854 1.00 85.62 96 ASN A O 1
ATOM 794 N N . SER A 1 97 ? -3.336 -4.865 10.289 1.00 83.06 97 SER A N 1
ATOM 795 C CA . SER A 1 97 ? -4.777 -5.095 10.448 1.00 83.06 97 SER A CA 1
ATOM 796 C C . SER A 1 97 ? -5.105 -5.775 11.780 1.00 83.06 97 SER A C 1
ATOM 798 O O . SER A 1 97 ? -6.101 -5.427 12.415 1.00 83.06 97 SER A O 1
ATOM 800 N N . THR A 1 98 ? -4.293 -6.748 12.201 1.00 86.25 98 THR A N 1
ATOM 801 C CA . THR A 1 98 ? -4.495 -7.482 13.455 1.00 86.25 98 THR A CA 1
ATOM 802 C C . THR A 1 98 ? -4.217 -6.606 14.678 1.00 86.25 98 THR A C 1
ATOM 804 O O . THR A 1 98 ? -4.977 -6.694 15.636 1.00 86.25 98 THR A O 1
ATOM 807 N N . SER A 1 99 ? -3.213 -5.721 14.640 1.00 84.00 99 SER A N 1
ATOM 808 C CA . SER A 1 99 ? -2.909 -4.776 15.730 1.00 84.00 99 SER A CA 1
ATOM 809 C C . SER A 1 99 ? -3.954 -3.670 15.880 1.00 84.00 99 SER A C 1
ATOM 811 O O . SER A 1 99 ? -4.228 -3.226 16.992 1.00 84.00 99 SER A O 1
ATOM 813 N N . ARG A 1 100 ? -4.580 -3.238 14.778 1.00 82.31 100 ARG A N 1
ATOM 814 C CA . ARG A 1 100 ? -5.591 -2.170 14.793 1.00 82.31 100 ARG A CA 1
ATOM 815 C C . ARG A 1 100 ? -6.936 -2.615 15.379 1.00 82.31 100 ARG A C 1
ATOM 817 O O . ARG A 1 100 ? -7.635 -1.804 15.980 1.00 82.31 100 ARG A O 1
ATOM 824 N N . SER A 1 101 ? -7.311 -3.885 15.215 1.00 82.31 101 SER A N 1
ATOM 825 C CA . SER A 1 101 ? -8.588 -4.417 15.717 1.00 82.31 101 SER A CA 1
ATOM 826 C C . SER A 1 101 ? -8.789 -4.262 17.237 1.00 82.31 101 SER A C 1
ATOM 828 O O . SER A 1 101 ? -9.848 -3.763 17.615 1.00 82.31 101 SER A O 1
ATOM 830 N N . PRO A 1 102 ? -7.851 -4.666 18.121 1.00 79.69 102 PRO A N 1
ATOM 831 C CA . PRO A 1 102 ? -8.021 -4.511 19.569 1.00 79.69 102 PRO A CA 1
ATOM 832 C C . PRO A 1 102 ? -8.038 -3.043 20.007 1.00 79.69 102 PRO A C 1
ATOM 834 O O . PRO A 1 102 ? -8.790 -2.695 20.908 1.00 79.69 102 PRO A O 1
ATOM 837 N N . LEU A 1 103 ? -7.288 -2.165 19.331 1.00 82.25 103 LEU A N 1
ATOM 838 C CA . LEU A 1 103 ? -7.322 -0.722 19.582 1.00 82.25 103 LEU A CA 1
ATOM 839 C C . LEU A 1 103 ? -8.714 -0.137 19.306 1.00 82.25 103 LEU A C 1
ATOM 841 O O . LEU A 1 103 ? -9.266 0.575 20.139 1.00 82.25 103 LEU A O 1
ATOM 845 N N . LEU A 1 104 ? -9.318 -0.487 18.165 1.00 78.38 104 LEU A N 1
ATOM 846 C CA . LEU A 1 104 ? -10.679 -0.052 17.839 1.00 78.38 104 LEU A CA 1
ATOM 847 C C . LEU A 1 104 ? -11.721 -0.646 18.792 1.00 78.38 104 LEU A C 1
ATOM 849 O O . LEU A 1 104 ? -12.675 0.049 19.132 1.00 78.38 104 LEU A O 1
ATOM 853 N N . ALA A 1 105 ? -11.536 -1.892 19.237 1.00 79.06 105 ALA A N 1
ATOM 854 C CA . ALA A 1 105 ? -12.404 -2.511 20.236 1.00 79.06 105 ALA A CA 1
ATOM 855 C C . ALA A 1 105 ? -12.349 -1.744 21.568 1.00 79.06 105 ALA A C 1
ATOM 857 O O . ALA A 1 105 ? -13.392 -1.298 22.039 1.00 79.06 105 ALA A O 1
ATOM 858 N N . HIS A 1 106 ? -11.148 -1.468 22.085 1.00 80.12 106 HIS A N 1
ATOM 859 C CA . HIS A 1 106 ? -10.936 -0.692 23.311 1.00 80.12 106 HIS A CA 1
ATOM 860 C C . HIS A 1 106 ? -11.555 0.711 23.211 1.00 80.12 106 HIS A C 1
ATOM 862 O O . HIS A 1 106 ? -12.309 1.136 24.088 1.00 80.12 106 HIS A O 1
ATOM 868 N N . CYS A 1 107 ? -11.329 1.422 22.098 1.00 75.62 107 CYS A N 1
ATOM 869 C CA . CYS A 1 107 ? -11.974 2.713 21.849 1.00 75.62 107 CYS A CA 1
ATOM 870 C C . CYS A 1 107 ? -13.503 2.591 21.776 1.00 75.62 107 CYS A C 1
ATOM 872 O O . CYS A 1 107 ? -14.202 3.442 22.317 1.00 75.62 107 CYS A O 1
ATOM 874 N N . SER A 1 108 ? -14.036 1.541 21.143 1.00 71.19 108 SER A N 1
ATOM 875 C CA . SER A 1 108 ? -15.483 1.326 21.046 1.00 71.19 108 SER A CA 1
ATOM 876 C C . SER A 1 108 ? -16.120 0.991 22.394 1.00 71.19 108 SER A C 1
ATOM 878 O O . SER A 1 108 ? -17.202 1.486 22.677 1.00 71.19 108 SER A O 1
ATOM 880 N N . GLU A 1 109 ? -15.445 0.250 23.272 1.00 71.19 109 GLU A N 1
ATOM 881 C CA . GLU A 1 109 ? -15.917 -0.012 24.637 1.00 71.19 109 GLU A CA 1
ATOM 882 C C . GLU A 1 109 ? -15.987 1.280 25.461 1.00 71.19 109 GLU A C 1
ATOM 884 O O . GLU A 1 109 ? -16.929 1.486 26.226 1.00 71.19 109 GLU A O 1
ATOM 889 N N . THR A 1 110 ? -15.041 2.196 25.235 1.00 71.44 110 THR A N 1
ATOM 890 C CA . THR A 1 110 ? -15.010 3.495 25.925 1.00 71.44 110 THR A CA 1
ATOM 891 C C . THR A 1 110 ? -16.029 4.487 25.358 1.00 71.44 110 THR A C 1
ATOM 893 O O . THR A 1 110 ? -16.655 5.227 26.112 1.00 71.44 110 THR A O 1
ATOM 896 N N . ALA A 1 111 ? -16.171 4.533 24.027 1.00 63.41 111 ALA A N 1
ATOM 897 C CA . ALA A 1 111 ? -16.941 5.551 23.312 1.00 63.41 111 ALA A CA 1
ATOM 898 C C . ALA A 1 111 ? -18.396 5.144 23.032 1.00 63.41 111 ALA A C 1
ATOM 900 O O . ALA A 1 111 ? -19.282 5.992 23.085 1.00 63.41 111 ALA A O 1
ATOM 901 N N . ALA A 1 112 ? -18.667 3.865 22.742 1.00 52.69 112 ALA A N 1
ATOM 902 C CA . ALA A 1 112 ? -20.027 3.385 22.472 1.00 52.69 112 ALA A CA 1
ATOM 903 C C . ALA A 1 112 ? -20.858 3.250 23.754 1.00 52.69 112 ALA A C 1
ATOM 905 O O . ALA A 1 112 ? -22.081 3.350 23.711 1.00 52.69 112 ALA A O 1
ATOM 906 N N . SER A 1 113 ? -20.204 3.078 24.905 1.00 52.84 113 SER A N 1
ATOM 907 C CA . SER A 1 113 ? -20.861 3.140 26.204 1.00 52.84 113 SER A CA 1
ATOM 908 C C . SER A 1 113 ? -20.501 4.460 26.878 1.00 52.84 113 SER A C 1
ATOM 910 O O . SER A 1 113 ? -19.518 4.538 27.604 1.00 52.84 113 SER A O 1
ATOM 912 N N . LEU A 1 114 ? -21.344 5.485 26.735 1.00 52.56 114 LEU A N 1
ATOM 913 C CA . LEU A 1 114 ? -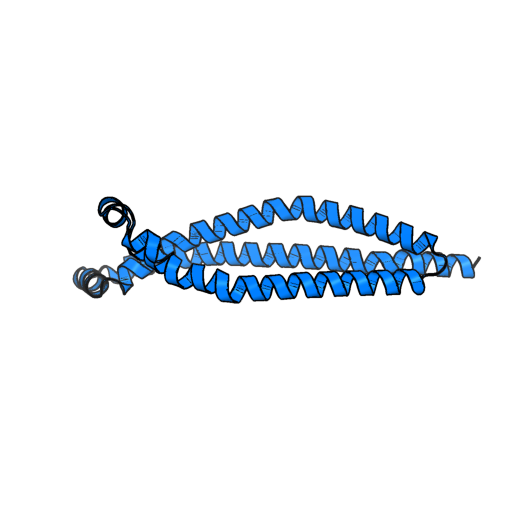21.352 6.639 27.655 1.00 52.56 114 LEU A CA 1
ATOM 914 C C . LEU A 1 114 ? -21.334 6.189 29.137 1.00 52.56 114 LEU A C 1
ATOM 916 O O . LEU A 1 114 ? -20.769 6.863 29.995 1.00 52.56 114 LEU A O 1
ATOM 920 N N . LEU A 1 115 ? -21.875 4.996 29.414 1.00 57.41 115 LEU A N 1
ATOM 921 C CA . LEU A 1 115 ? -21.782 4.296 30.694 1.00 57.41 115 LEU A CA 1
ATOM 922 C C . LEU A 1 115 ? -20.371 3.759 31.006 1.00 57.41 115 LEU A C 1
ATOM 924 O O . LEU A 1 115 ? -19.943 3.846 32.149 1.00 57.41 115 LEU A O 1
ATOM 928 N N . GLY A 1 116 ? -19.609 3.274 30.026 1.00 69.00 116 GLY A N 1
ATOM 929 C CA . GLY A 1 116 ? -18.265 2.712 30.212 1.00 69.00 116 GLY A CA 1
ATOM 930 C C . GLY A 1 116 ? -17.269 3.741 30.744 1.00 69.00 116 GLY A C 1
ATOM 931 O O . GLY A 1 116 ? -16.603 3.494 31.746 1.00 69.00 116 GLY A O 1
ATOM 932 N N . ALA A 1 117 ? -17.251 4.946 30.166 1.00 73.69 117 ALA A N 1
ATOM 933 C CA . ALA A 1 117 ? -16.435 6.048 30.681 1.00 73.69 117 ALA A CA 1
ATOM 934 C C . ALA A 1 117 ? -16.832 6.454 32.115 1.00 73.69 117 ALA A C 1
ATOM 936 O O . ALA A 1 117 ? -15.967 6.757 32.940 1.00 73.69 117 ALA A O 1
ATOM 937 N N . SER A 1 118 ? -18.134 6.432 32.433 1.00 76.44 118 SER A N 1
ATOM 938 C CA . SER A 1 118 ? -18.628 6.731 33.783 1.00 76.44 118 SER A CA 1
ATOM 939 C C . SER A 1 118 ? -18.268 5.642 34.801 1.00 76.44 118 SER A C 1
ATOM 941 O O . SER A 1 118 ? -17.886 5.971 35.918 1.00 76.44 118 SER A O 1
ATOM 943 N N . VAL A 1 119 ? -18.288 4.365 34.402 1.00 79.88 119 VAL A N 1
ATOM 944 C CA . VAL A 1 119 ? -17.922 3.208 35.237 1.00 79.88 119 VAL A CA 1
ATOM 945 C C . VAL A 1 119 ? -16.421 3.195 35.517 1.00 79.88 119 VAL A C 1
ATOM 947 O O . VAL A 1 119 ? -16.014 3.034 36.664 1.00 79.88 119 VAL A O 1
ATOM 950 N N . VAL A 1 120 ? -15.585 3.437 34.503 1.00 79.50 120 VAL A N 1
ATOM 951 C CA . VAL A 1 120 ? -14.123 3.521 34.676 1.00 79.50 120 VAL A CA 1
ATOM 952 C C . VAL A 1 120 ? -13.749 4.675 35.611 1.00 79.50 120 VAL A C 1
ATOM 954 O O . VAL A 1 120 ? -12.900 4.507 36.489 1.00 79.50 120 VAL A O 1
ATOM 957 N N . ARG A 1 121 ? -14.425 5.827 35.477 1.00 81.31 121 ARG A N 1
ATOM 958 C CA . ARG A 1 121 ? -14.273 6.961 36.403 1.00 81.31 121 ARG A CA 1
ATOM 959 C C . ARG A 1 121 ? -14.769 6.637 37.810 1.00 81.31 121 ARG A C 1
ATOM 961 O O . ARG A 1 121 ? -14.069 6.950 38.765 1.00 81.31 121 ARG A O 1
ATOM 968 N N . ALA A 1 122 ? -15.923 5.984 37.943 1.00 83.31 122 ALA A N 1
ATOM 969 C CA . ALA A 1 122 ? -16.491 5.596 39.234 1.00 83.31 122 ALA A CA 1
ATOM 970 C C . ALA A 1 122 ? -15.607 4.589 39.989 1.00 83.31 122 ALA A C 1
ATOM 972 O O . ALA A 1 122 ? -15.523 4.642 41.212 1.00 83.31 122 ALA A O 1
ATOM 973 N N . HIS A 1 123 ? -14.904 3.712 39.269 1.00 83.50 123 HIS A N 1
ATOM 974 C CA . HIS A 1 123 ? -13.938 2.773 39.843 1.00 83.50 123 HIS A CA 1
ATOM 975 C C . HIS A 1 123 ? -12.526 3.350 40.030 1.00 83.50 123 HIS A C 1
ATOM 977 O O . HIS A 1 123 ? -11.652 2.636 40.517 1.00 83.50 123 HIS A O 1
ATOM 983 N N . GLY A 1 124 ? -12.271 4.604 39.635 1.00 84.62 124 GLY A N 1
ATOM 984 C CA . GLY A 1 124 ? -10.958 5.241 39.782 1.00 84.62 124 GLY A CA 1
ATOM 985 C C . GLY A 1 124 ? -9.831 4.595 38.963 1.00 84.62 124 GLY A C 1
ATOM 986 O O . GLY A 1 124 ? -8.666 4.844 39.245 1.00 84.62 124 GLY A O 1
ATOM 987 N N . LYS A 1 125 ? -10.147 3.781 37.945 1.00 85.12 125 LYS A N 1
ATOM 988 C CA . LYS A 1 125 ? -9.165 3.025 37.135 1.00 85.12 125 LYS A CA 1
ATOM 989 C C . LYS A 1 125 ? -8.822 3.682 35.797 1.00 85.12 125 LYS A C 1
ATOM 991 O O . LYS A 1 125 ? -8.494 3.009 34.823 1.00 85.12 125 LYS A O 1
ATOM 996 N N . VAL A 1 126 ? -8.929 5.006 35.731 1.00 85.25 126 VAL A N 1
ATOM 997 C CA . VAL A 1 126 ? -8.691 5.764 34.494 1.00 85.25 126 VAL A CA 1
ATOM 998 C C . VAL A 1 126 ? -7.249 5.588 34.010 1.00 85.25 126 VAL A C 1
ATOM 1000 O O . VAL A 1 126 ? -7.046 5.392 32.816 1.00 85.25 126 VAL A O 1
ATOM 1003 N N . GLU A 1 127 ? -6.265 5.598 34.913 1.00 87.19 127 GLU A N 1
ATOM 1004 C CA . GLU A 1 127 ? -4.849 5.479 34.534 1.00 87.19 127 GLU A CA 1
ATOM 1005 C C . GLU A 1 127 ? -4.486 4.093 33.990 1.00 87.19 127 GLU A C 1
ATOM 1007 O O . GLU A 1 127 ? -3.814 4.007 32.966 1.00 87.19 127 GLU A O 1
ATOM 1012 N N . ASP A 1 128 ? -4.995 3.011 34.589 1.00 85.81 128 ASP A N 1
ATOM 1013 C CA . ASP A 1 128 ? -4.792 1.643 34.082 1.00 85.81 128 ASP A CA 1
ATOM 1014 C C . ASP A 1 128 ? -5.347 1.485 32.655 1.00 85.81 128 ASP A C 1
ATOM 1016 O O . ASP A 1 128 ? -4.754 0.834 31.785 1.00 85.81 128 ASP A O 1
ATOM 1020 N N . PHE A 1 129 ? -6.505 2.100 32.411 1.00 83.75 129 PHE A N 1
ATOM 1021 C CA . PHE A 1 129 ? -7.185 2.070 31.124 1.00 83.75 129 PHE A CA 1
ATOM 1022 C C . PHE A 1 129 ? -6.448 2.920 30.076 1.00 83.75 129 PHE A C 1
ATOM 1024 O O . PHE A 1 129 ? -6.303 2.501 28.926 1.00 83.75 129 PHE A O 1
ATOM 1031 N N . LEU A 1 130 ? -5.914 4.078 30.482 1.00 86.12 130 LEU A N 1
ATOM 1032 C CA . LEU A 1 130 ? -5.076 4.930 29.635 1.00 86.12 130 LEU A CA 1
ATOM 1033 C C . LEU A 1 130 ? -3.763 4.224 29.269 1.00 86.12 130 LEU A C 1
ATOM 1035 O O . LEU A 1 130 ? -3.431 4.122 28.094 1.00 86.12 130 LEU A O 1
ATOM 1039 N N . ALA A 1 131 ? -3.081 3.627 30.250 1.00 90.06 131 ALA A N 1
ATOM 1040 C CA . ALA A 1 131 ? -1.846 2.876 30.035 1.00 90.06 131 ALA A CA 1
ATOM 1041 C C . ALA A 1 131 ? -2.049 1.680 29.088 1.00 90.06 131 ALA A C 1
ATOM 1043 O O . ALA A 1 131 ? -1.153 1.314 28.323 1.00 90.06 131 ALA A O 1
ATOM 1044 N N . THR A 1 132 ? -3.232 1.061 29.115 1.00 88.25 132 THR A N 1
ATOM 1045 C CA . THR A 1 132 ? -3.596 -0.008 28.175 1.00 88.25 132 THR A CA 1
ATOM 1046 C C . THR A 1 132 ? -3.812 0.536 26.762 1.00 88.25 132 THR A C 1
ATOM 1048 O O . THR A 1 132 ? -3.310 -0.054 25.801 1.00 88.25 132 THR A O 1
ATOM 1051 N N . ALA A 1 133 ? -4.500 1.673 26.626 1.00 87.06 133 ALA A N 1
ATOM 1052 C CA . ALA A 1 133 ? -4.683 2.346 25.343 1.00 87.06 133 ALA A CA 1
ATOM 1053 C C . ALA A 1 133 ? -3.340 2.774 24.726 1.00 87.06 133 ALA A C 1
ATOM 1055 O O . ALA A 1 133 ? -3.097 2.478 23.555 1.00 87.06 133 ALA A O 1
ATOM 1056 N N . ASP A 1 134 ? -2.448 3.371 25.519 1.00 89.88 134 ASP A N 1
ATOM 1057 C CA . ASP A 1 134 ? -1.120 3.804 25.074 1.00 89.88 134 ASP A CA 1
ATOM 1058 C C . ASP A 1 134 ? -0.297 2.623 24.549 1.00 89.88 134 ASP A C 1
ATOM 1060 O O . ASP A 1 134 ? 0.217 2.665 23.432 1.00 89.88 134 ASP A O 1
ATOM 1064 N N . ARG A 1 135 ? -0.283 1.491 25.268 1.00 90.88 135 ARG A N 1
ATOM 1065 C CA . ARG A 1 135 ? 0.388 0.261 24.802 1.00 90.88 135 ARG A CA 1
ATOM 1066 C C . ARG A 1 135 ? -0.162 -0.257 23.471 1.00 90.88 135 ARG A C 1
ATOM 1068 O O . ARG A 1 135 ? 0.588 -0.800 22.657 1.00 90.88 135 ARG A O 1
ATOM 1075 N N . LEU A 1 136 ? -1.472 -0.157 23.246 1.00 88.50 136 LEU A N 1
ATOM 1076 C CA . LEU A 1 136 ? -2.095 -0.578 21.987 1.00 88.50 136 LEU A CA 1
ATOM 1077 C C . LEU A 1 136 ? -1.747 0.383 20.842 1.00 88.50 136 LEU A C 1
ATOM 1079 O O . LEU A 1 136 ? -1.492 -0.070 19.721 1.00 88.50 136 LEU A O 1
ATOM 1083 N N . ILE A 1 137 ? -1.710 1.688 21.125 1.00 90.50 137 ILE A N 1
ATOM 1084 C CA . ILE A 1 137 ? -1.321 2.732 20.172 1.00 90.50 137 ILE A CA 1
ATOM 1085 C C . ILE A 1 137 ? 0.141 2.555 19.765 1.00 90.50 137 ILE A C 1
ATOM 1087 O O . ILE A 1 137 ? 0.416 2.499 18.565 1.00 90.50 137 ILE A O 1
ATOM 1091 N N . ASP A 1 138 ? 1.048 2.380 20.726 1.00 92.56 138 ASP A N 1
ATOM 1092 C CA . ASP A 1 138 ? 2.480 2.188 20.480 1.00 92.56 138 ASP A CA 1
ATOM 1093 C C . ASP A 1 138 ? 2.743 0.957 19.612 1.00 92.56 138 ASP A C 1
ATOM 1095 O O . ASP A 1 138 ? 3.439 1.030 18.595 1.00 92.56 138 ASP A O 1
ATOM 1099 N N . ASN A 1 139 ? 2.108 -0.173 19.940 1.00 89.38 139 ASN A N 1
ATOM 1100 C CA . ASN A 1 139 ? 2.218 -1.387 19.133 1.00 89.38 139 ASN A CA 1
ATOM 1101 C C . ASN A 1 139 ? 1.732 -1.165 17.694 1.00 89.38 139 ASN A C 1
ATOM 1103 O O . ASN A 1 139 ? 2.378 -1.599 16.739 1.00 89.38 139 ASN A O 1
ATOM 1107 N N . ASN A 1 140 ? 0.610 -0.468 17.513 1.00 89.44 140 ASN A N 1
ATOM 1108 C CA . ASN A 1 140 ? 0.099 -0.155 16.183 1.00 89.44 140 ASN A CA 1
ATOM 1109 C C . ASN A 1 140 ? 1.012 0.827 15.421 1.00 89.44 140 ASN A C 1
ATOM 1111 O O . ASN A 1 140 ? 1.228 0.662 14.217 1.00 89.44 140 ASN A O 1
ATOM 1115 N N . ALA A 1 141 ? 1.587 1.815 16.110 1.00 91.50 141 ALA A N 1
ATOM 1116 C CA . ALA A 1 141 ? 2.525 2.775 15.537 1.00 91.50 141 ALA A CA 1
ATOM 1117 C C . ALA A 1 141 ? 3.787 2.083 14.999 1.00 91.50 141 ALA A C 1
ATOM 1119 O O . ALA A 1 141 ? 4.223 2.392 13.886 1.00 91.50 141 ALA A O 1
ATOM 1120 N N . LEU A 1 142 ? 4.316 1.085 15.718 1.00 91.12 142 LEU A N 1
ATOM 1121 C CA . LEU A 1 142 ? 5.447 0.277 15.250 1.00 91.12 142 LEU A CA 1
ATOM 1122 C C . LEU A 1 142 ? 5.139 -0.435 13.925 1.00 91.12 142 LEU A C 1
ATOM 1124 O O . LEU A 1 142 ? 5.929 -0.347 12.983 1.00 91.12 142 LEU A O 1
ATOM 1128 N N . PHE A 1 143 ? 3.979 -1.087 13.793 1.00 89.00 143 PHE A N 1
ATOM 1129 C CA . PHE A 1 143 ? 3.608 -1.762 12.540 1.00 89.00 143 PHE A CA 1
ATOM 1130 C C . PHE A 1 143 ? 3.384 -0.786 11.379 1.00 89.00 143 PHE A C 1
ATOM 1132 O O . PHE A 1 143 ? 3.738 -1.090 10.233 1.00 89.00 143 PHE A O 1
ATOM 1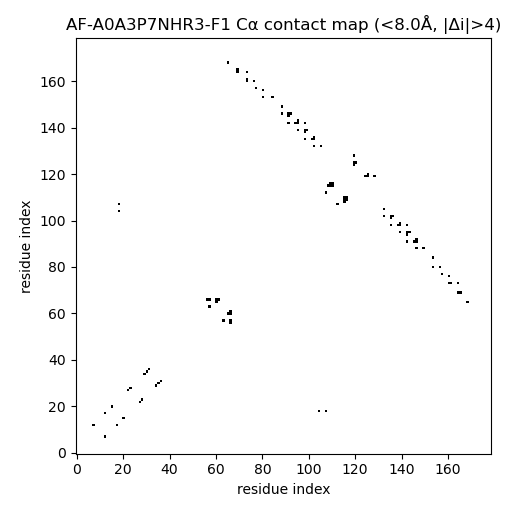139 N N . LEU A 1 144 ? 2.844 0.403 11.655 1.00 88.88 144 LEU A N 1
ATOM 1140 C CA . LEU A 1 144 ? 2.719 1.465 10.656 1.00 88.88 144 LEU A CA 1
ATOM 1141 C C . LEU A 1 144 ? 4.086 1.970 10.183 1.00 88.88 144 LEU A C 1
ATOM 1143 O O . LEU A 1 144 ? 4.272 2.175 8.979 1.00 88.88 144 LEU A O 1
ATOM 1147 N N . LEU A 1 145 ? 5.042 2.125 11.100 1.00 91.38 145 LEU A N 1
ATOM 1148 C CA . LEU A 1 145 ? 6.405 2.540 10.786 1.00 91.38 145 LEU A CA 1
ATOM 1149 C C . LEU A 1 145 ? 7.133 1.474 9.962 1.00 91.38 145 LEU A C 1
ATOM 1151 O O . LEU A 1 145 ? 7.705 1.803 8.924 1.00 91.38 145 LEU A O 1
ATOM 1155 N N . ILE A 1 146 ? 7.040 0.198 10.348 1.00 90.50 146 ILE A N 1
ATOM 1156 C CA . ILE A 1 146 ? 7.623 -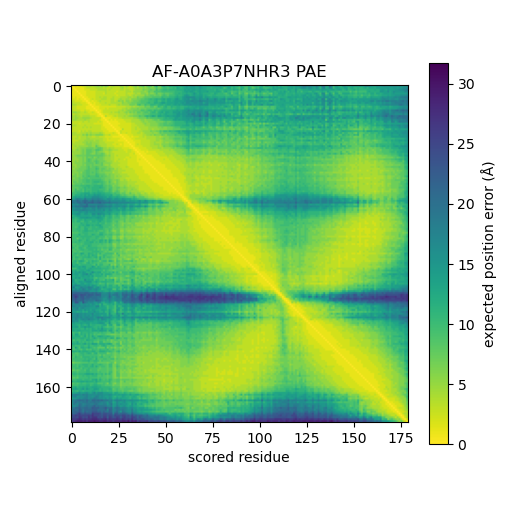0.927 9.594 1.00 90.50 146 ILE A CA 1
ATOM 1157 C C . ILE A 1 146 ? 7.066 -0.970 8.166 1.00 90.50 146 ILE A C 1
ATOM 1159 O O . ILE A 1 146 ? 7.822 -1.120 7.205 1.00 90.50 146 ILE A O 1
ATOM 1163 N N . ARG A 1 147 ? 5.753 -0.770 8.000 1.00 88.81 147 ARG A N 1
ATOM 1164 C CA . ARG A 1 147 ? 5.124 -0.674 6.675 1.00 88.81 147 ARG A CA 1
ATOM 1165 C C . ARG A 1 147 ? 5.682 0.498 5.860 1.00 88.81 147 ARG A C 1
ATOM 1167 O O . ARG A 1 147 ? 5.955 0.333 4.675 1.00 88.81 147 ARG A O 1
ATOM 1174 N N . SER A 1 148 ? 5.854 1.666 6.481 1.00 90.88 148 SER A N 1
ATOM 1175 C CA . SER A 1 148 ? 6.421 2.851 5.823 1.00 90.88 148 SER A CA 1
ATOM 1176 C C . SER A 1 148 ? 7.868 2.617 5.377 1.00 90.88 148 SER A C 1
ATOM 1178 O O . SER A 1 148 ? 8.207 2.864 4.221 1.00 90.88 148 SER A O 1
ATOM 1180 N N . LEU A 1 149 ? 8.705 2.056 6.254 1.00 92.56 149 LEU A N 1
ATOM 1181 C CA . LEU A 1 149 ? 10.089 1.703 5.932 1.00 92.56 149 LEU A CA 1
ATOM 1182 C C . LEU A 1 149 ? 10.174 0.667 4.808 1.00 92.56 149 LEU A C 1
ATOM 1184 O O . LEU A 1 149 ? 11.000 0.815 3.912 1.00 92.56 149 LEU A O 1
ATOM 1188 N N . SER A 1 150 ? 9.306 -0.347 4.821 1.00 91.38 150 SER A N 1
ATOM 1189 C CA . SER A 1 150 ? 9.248 -1.360 3.762 1.00 91.38 150 SER A CA 1
ATOM 1190 C C . SER A 1 150 ? 8.927 -0.745 2.397 1.00 91.38 150 SER A C 1
ATOM 1192 O O . SER A 1 150 ? 9.562 -1.109 1.408 1.00 91.38 150 SER A O 1
ATOM 1194 N N . ASN A 1 151 ? 8.003 0.219 2.343 1.00 90.94 151 ASN A N 1
ATOM 1195 C CA . ASN A 1 151 ? 7.700 0.948 1.110 1.00 90.94 151 ASN A CA 1
ATOM 1196 C C . ASN A 1 151 ? 8.895 1.784 0.641 1.00 90.94 151 ASN A C 1
ATOM 1198 O O . ASN A 1 151 ? 9.319 1.643 -0.499 1.00 90.94 151 ASN A O 1
ATOM 1202 N N . ARG A 1 152 ? 9.512 2.566 1.538 1.00 93.25 152 ARG A N 1
ATOM 1203 C CA . ARG A 1 152 ? 10.687 3.388 1.188 1.00 93.25 152 ARG A CA 1
ATOM 1204 C C . ARG A 1 152 ? 11.878 2.551 0.727 1.00 93.25 152 ARG A C 1
ATOM 1206 O O . ARG A 1 152 ? 12.640 2.987 -0.128 1.00 93.25 152 ARG A O 1
ATOM 1213 N N . TRP A 1 153 ? 12.052 1.360 1.296 1.00 92.94 153 TRP A N 1
ATOM 1214 C CA . TRP A 1 153 ? 13.083 0.423 0.861 1.00 92.94 153 TRP A CA 1
ATOM 1215 C C . TRP A 1 153 ? 12.854 -0.041 -0.581 1.00 92.94 153 TRP A C 1
ATOM 1217 O O . TRP A 1 153 ? 13.809 -0.089 -1.354 1.00 92.94 153 TRP A O 1
ATOM 1227 N N . LEU A 1 154 ? 11.604 -0.348 -0.949 1.00 92.38 154 LEU A N 1
ATOM 1228 C CA . LEU A 1 154 ? 11.251 -0.699 -2.323 1.00 92.38 154 LEU A CA 1
ATOM 1229 C C . LEU A 1 154 ? 11.506 0.478 -3.269 1.00 92.38 154 LEU A C 1
ATOM 1231 O O . LEU A 1 154 ? 12.187 0.286 -4.273 1.00 92.38 154 LEU A O 1
ATOM 1235 N N . ASP A 1 155 ? 11.022 1.672 -2.920 1.00 91.50 155 ASP A N 1
ATOM 1236 C CA . ASP A 1 155 ? 11.185 2.885 -3.733 1.00 91.50 155 ASP A CA 1
ATOM 1237 C C . ASP A 1 155 ? 12.669 3.150 -4.018 1.00 91.50 155 ASP A C 1
ATOM 1239 O O . ASP A 1 155 ? 13.082 3.228 -5.171 1.00 91.50 155 ASP A O 1
ATOM 1243 N N . PHE A 1 156 ? 13.507 3.140 -2.975 1.00 93.19 156 PHE A N 1
ATOM 1244 C CA . PHE A 1 156 ? 14.950 3.329 -3.119 1.00 93.19 156 PHE A CA 1
ATOM 1245 C C . PHE A 1 156 ? 15.599 2.281 -4.035 1.00 93.19 156 PHE A C 1
ATOM 1247 O O . PHE A 1 156 ? 16.445 2.609 -4.868 1.00 93.19 156 PHE A O 1
ATOM 1254 N N . ARG A 1 157 ? 15.224 1.002 -3.899 1.00 91.38 157 ARG A N 1
ATOM 1255 C CA . ARG A 1 157 ? 15.770 -0.074 -4.742 1.00 91.38 157 ARG A CA 1
ATOM 1256 C C . ARG A 1 157 ? 15.353 0.083 -6.203 1.00 91.38 157 ARG A C 1
ATOM 1258 O O . ARG A 1 157 ? 16.183 -0.147 -7.084 1.00 91.38 157 ARG A O 1
ATOM 1265 N N . LEU A 1 158 ? 14.104 0.472 -6.452 1.00 89.44 158 LEU A N 1
ATOM 1266 C CA . LEU A 1 158 ? 13.593 0.713 -7.798 1.00 89.44 158 LEU A CA 1
ATOM 1267 C C . LEU A 1 158 ? 14.269 1.928 -8.437 1.00 89.44 158 LEU A C 1
ATOM 1269 O O . LEU A 1 158 ? 14.753 1.801 -9.561 1.00 89.44 158 LEU A O 1
ATOM 1273 N N . ASP A 1 159 ? 14.415 3.034 -7.711 1.00 91.06 159 ASP A N 1
ATOM 1274 C CA . ASP A 1 159 ? 15.078 4.248 -8.204 1.00 91.06 159 ASP A CA 1
ATOM 1275 C C . ASP A 1 159 ? 16.543 3.992 -8.573 1.00 91.06 159 ASP A C 1
ATOM 1277 O O . ASP A 1 159 ? 16.993 4.368 -9.658 1.00 91.06 159 ASP A O 1
ATOM 1281 N N . VAL A 1 160 ? 17.285 3.278 -7.717 1.00 90.31 160 VAL A N 1
ATOM 1282 C CA . VAL A 1 160 ? 18.673 2.890 -8.013 1.00 90.31 160 VAL A CA 1
ATOM 1283 C C . VAL A 1 160 ? 18.733 1.989 -9.248 1.00 90.31 160 VAL A C 1
ATOM 1285 O O . VAL A 1 160 ? 19.586 2.194 -10.112 1.00 90.31 160 VAL A O 1
ATOM 1288 N N . SER A 1 161 ? 17.826 1.013 -9.370 1.00 88.25 161 SER A N 1
ATOM 1289 C CA . SER A 1 161 ? 17.792 0.137 -10.547 1.00 88.25 161 SER A CA 1
ATOM 1290 C C . SER A 1 161 ? 17.501 0.920 -11.830 1.00 88.25 161 SER A C 1
ATOM 1292 O O . SER A 1 161 ? 18.192 0.726 -12.829 1.00 88.25 161 SER A O 1
ATOM 1294 N N . LEU A 1 162 ? 16.557 1.864 -11.782 1.00 85.62 162 LEU A N 1
ATOM 1295 C CA . LEU A 1 162 ? 16.165 2.695 -12.914 1.00 85.62 162 LEU A CA 1
ATOM 1296 C C . LEU A 1 162 ? 17.288 3.646 -13.342 1.00 85.62 162 LEU A C 1
ATOM 1298 O O . LEU A 1 162 ? 17.487 3.837 -14.537 1.00 85.62 162 LEU A O 1
ATOM 1302 N N . ALA A 1 163 ? 18.051 4.196 -12.392 1.00 86.50 163 ALA A N 1
ATOM 1303 C CA . ALA A 1 163 ? 19.180 5.081 -12.676 1.00 86.50 163 ALA A CA 1
ATOM 1304 C C . ALA A 1 163 ? 20.378 4.350 -13.310 1.00 86.50 163 ALA A C 1
ATOM 1306 O O . ALA A 1 163 ? 21.048 4.902 -14.182 1.00 86.50 163 ALA A O 1
ATOM 1307 N N . LEU A 1 164 ? 20.647 3.101 -12.911 1.00 83.88 164 LEU A N 1
ATOM 1308 C CA . LEU A 1 164 ? 21.773 2.314 -13.436 1.00 83.88 164 LEU A CA 1
ATOM 1309 C C . LEU A 1 164 ? 21.579 1.891 -14.899 1.00 83.88 164 LEU A C 1
ATOM 1311 O O . LEU A 1 164 ? 22.544 1.796 -15.660 1.00 83.88 164 LEU A O 1
ATOM 1315 N N . ILE A 1 165 ? 20.334 1.658 -15.305 1.00 80.88 165 ILE A N 1
ATOM 1316 C CA . ILE A 1 165 ? 19.996 1.122 -16.624 1.00 80.88 165 ILE A CA 1
ATOM 1317 C C . ILE A 1 165 ? 20.414 2.020 -17.799 1.00 80.88 165 ILE A C 1
ATOM 1319 O O . ILE A 1 165 ? 21.013 1.480 -18.724 1.00 80.88 165 ILE A O 1
ATOM 1323 N N . PRO A 1 166 ? 20.144 3.339 -17.826 1.00 75.75 166 PRO A N 1
ATOM 1324 C CA . PRO A 1 166 ? 20.611 4.215 -18.901 1.00 75.75 166 PRO A CA 1
ATOM 1325 C C . PRO A 1 166 ? 22.103 4.562 -18.789 1.00 75.75 166 PRO A C 1
ATOM 1327 O O . PRO A 1 166 ? 22.732 4.870 -19.803 1.00 75.75 166 PRO A O 1
ATOM 1330 N N . LEU A 1 167 ? 22.698 4.483 -17.591 1.00 81.25 167 LEU A N 1
ATOM 1331 C CA . LEU A 1 167 ? 24.123 4.766 -17.386 1.00 81.25 167 LEU A CA 1
ATOM 1332 C C . LEU A 1 167 ? 25.022 3.749 -18.104 1.00 81.25 167 LEU A C 1
ATOM 1334 O O . LEU A 1 167 ? 25.983 4.148 -18.759 1.00 81.25 167 LEU A O 1
ATOM 1338 N N . CYS A 1 168 ? 24.701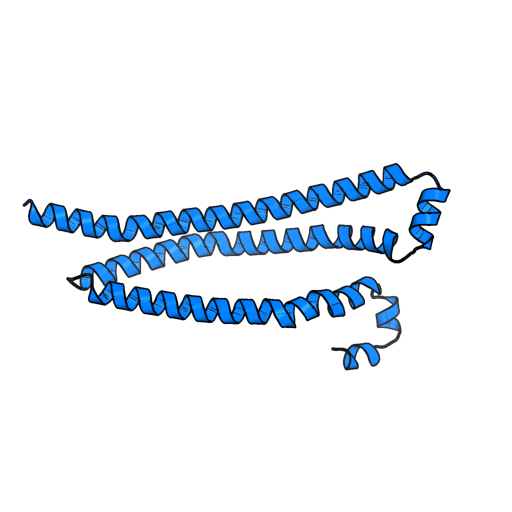 2.453 -18.045 1.00 76.00 168 CYS A N 1
ATOM 1339 C CA . CYS A 1 168 ? 25.507 1.408 -18.692 1.00 76.00 168 CYS A CA 1
ATOM 1340 C C . CYS A 1 168 ? 25.629 1.573 -20.226 1.00 76.00 168 CYS A C 1
ATOM 1342 O O . CYS A 1 168 ? 26.757 1.607 -20.723 1.00 76.00 168 CYS A O 1
ATOM 1344 N N . PRO A 1 169 ? 24.532 1.717 -20.999 1.00 74.38 169 PRO A N 1
ATOM 1345 C CA . PRO A 1 169 ? 24.594 1.987 -22.435 1.00 74.38 169 PRO A CA 1
ATOM 1346 C C . PRO A 1 169 ? 25.290 3.310 -22.764 1.00 74.38 169 PRO A C 1
ATOM 1348 O O . PRO A 1 169 ? 26.031 3.375 -23.741 1.00 74.38 169 PRO A O 1
ATOM 1351 N N . CYS A 1 170 ? 25.089 4.353 -21.949 1.00 77.56 170 CYS A N 1
ATOM 1352 C CA . CYS A 1 170 ? 25.737 5.650 -22.149 1.00 77.56 170 CYS A CA 1
ATOM 1353 C C . CYS A 1 170 ? 27.270 5.542 -22.047 1.00 77.56 170 CYS A C 1
ATOM 1355 O O . CYS A 1 170 ? 27.987 6.033 -22.920 1.00 77.56 170 CYS A O 1
ATOM 1357 N N . LEU A 1 171 ? 27.777 4.830 -21.034 1.00 80.31 171 LEU A N 1
ATOM 1358 C CA . LEU A 1 171 ? 29.213 4.587 -20.861 1.00 80.31 171 LEU A CA 1
ATOM 1359 C C . LEU A 1 171 ? 29.802 3.742 -22.000 1.00 80.31 171 LEU A C 1
ATOM 1361 O O . LEU A 1 171 ? 30.867 4.079 -22.510 1.00 80.31 171 LEU A O 1
ATOM 1365 N N . LEU A 1 172 ? 29.097 2.693 -22.436 1.00 77.06 172 LEU A N 1
ATOM 1366 C CA . LEU A 1 172 ? 29.524 1.858 -23.568 1.00 77.06 172 LEU A CA 1
ATOM 1367 C C . LEU A 1 172 ? 29.550 2.633 -24.893 1.00 77.06 172 LEU A C 1
ATOM 1369 O O . LEU A 1 172 ? 30.436 2.426 -25.720 1.00 77.06 172 LEU A O 1
ATOM 1373 N N . PHE A 1 173 ? 28.603 3.550 -25.099 1.00 76.19 173 PHE A N 1
ATOM 1374 C CA . PHE A 1 173 ? 28.605 4.416 -26.275 1.00 76.19 173 PHE A CA 1
ATOM 1375 C C . PHE A 1 173 ? 29.792 5.389 -26.259 1.00 76.19 173 PHE A C 1
ATOM 1377 O O . PHE A 1 173 ? 30.448 5.574 -27.285 1.00 76.19 173 PHE A O 1
ATOM 1384 N N . LEU A 1 174 ? 30.112 5.974 -25.099 1.00 80.25 174 LEU A N 1
ATOM 1385 C CA . LEU A 1 174 ? 31.266 6.865 -24.944 1.00 80.25 174 LEU A CA 1
ATOM 1386 C C . LEU A 1 174 ? 32.591 6.140 -25.206 1.00 80.25 174 LEU A C 1
ATOM 1388 O O . LEU A 1 174 ? 33.412 6.658 -25.957 1.00 80.25 174 LEU A O 1
ATOM 1392 N N . THR A 1 175 ? 32.790 4.935 -24.665 1.00 79.00 175 THR A N 1
ATOM 1393 C CA . THR A 1 175 ? 34.021 4.164 -24.915 1.00 79.00 175 THR A CA 1
ATOM 1394 C C . THR A 1 175 ? 34.150 3.739 -26.377 1.00 79.00 175 THR A C 1
ATOM 1396 O O . THR A 1 175 ? 35.250 3.794 -26.919 1.00 79.00 175 THR A O 1
ATOM 1399 N N . SER A 1 176 ? 33.039 3.414 -27.050 1.00 73.75 176 SER A N 1
ATOM 1400 C CA . SER A 1 176 ? 33.034 3.079 -28.484 1.00 73.75 176 SER A CA 1
ATOM 1401 C C . SER A 1 176 ? 33.370 4.249 -29.418 1.00 73.75 176 SER A C 1
ATOM 1403 O O . SER A 1 176 ? 33.704 4.016 -30.572 1.00 73.75 176 SER A O 1
ATOM 1405 N N . LYS A 1 177 ? 33.261 5.498 -28.943 1.00 69.12 177 LYS A N 1
ATOM 1406 C CA . LYS A 1 177 ? 33.636 6.703 -29.702 1.00 69.12 177 LYS A CA 1
ATOM 1407 C C . LYS A 1 177 ? 35.072 7.168 -29.454 1.00 69.12 177 LYS A C 1
ATOM 1409 O O . LYS A 1 177 ? 35.544 8.039 -30.178 1.00 69.12 177 LYS A O 1
ATOM 1414 N N . ILE A 1 178 ? 35.708 6.670 -28.395 1.00 68.25 178 ILE A N 1
ATOM 1415 C CA . ILE A 1 178 ? 37.073 7.045 -27.998 1.00 68.25 178 ILE A CA 1
ATOM 1416 C C . ILE A 1 178 ? 38.108 6.064 -28.587 1.00 68.25 178 ILE A C 1
ATOM 1418 O O . ILE A 1 178 ? 39.268 6.442 -28.733 1.00 68.25 178 ILE A O 1
ATOM 1422 N N . ALA A 1 179 ? 37.693 4.839 -28.930 1.00 50.19 179 ALA A N 1
ATOM 1423 C CA . ALA A 1 179 ? 38.483 3.851 -29.673 1.00 50.19 179 ALA A CA 1
ATOM 1424 C C . ALA A 1 179 ? 38.329 4.030 -31.190 1.00 50.19 179 ALA A C 1
ATOM 1426 O O . ALA A 1 179 ? 39.331 3.793 -31.901 1.00 50.19 179 ALA A O 1
#

InterPro domains:
  IPR011527 ABC transporter type 1, transmembrane domain [PF00664] (2-162)
  IPR011527 ABC transporter type 1, transmembrane domain [PS50929] (1-179)
  IPR036640 ABC transporter type 1, transmembrane domain superfamily [G3DSA:1.20.1560.10] (1-178)
  IPR036640 ABC transporter type 1, transmembrane domain superfamily [SSF90123] (1-171)
  IPR050173 ATP-binding cassette transporter C-like [PTHR24223] (1-175)

pLDDT: mean 84.88, std 8.52, range [50.19, 96.0]

Solvent-accessible surface area (backbone atoms only — not comparable to full-atom values): 9805 Å² total; per-residue (Å²): 112,67,76,60,60,78,66,51,59,69,68,56,62,77,74,41,60,69,68,62,57,50,45,49,69,46,59,51,42,48,41,57,67,51,51,44,51,55,50,50,54,48,51,53,51,50,52,53,49,51,53,53,50,51,53,53,46,54,71,68,39,76,65,57,68,58,41,54,52,46,52,51,53,49,51,53,53,50,50,56,52,47,66,60,45,52,62,53,53,53,50,43,55,49,51,41,54,62,43,45,50,60,46,52,48,55,51,42,53,44,65,73,28,74,59,41,49,50,49,38,56,73,69,69,44,51,65,64,54,48,56,50,50,51,54,38,50,53,56,34,48,51,39,53,48,52,47,50,52,54,49,52,52,50,50,54,53,50,53,53,53,59,58,50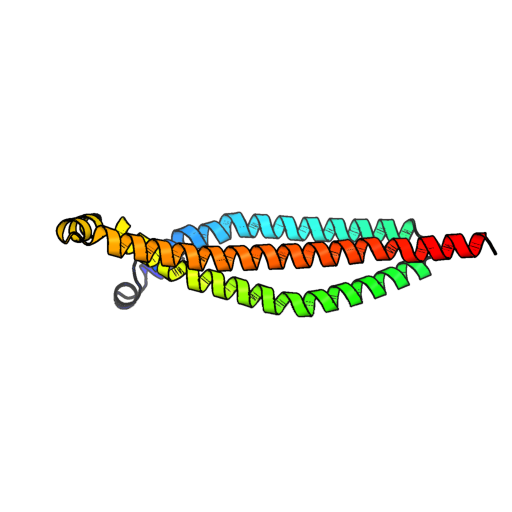,54,62,48,54,59,51,52,53,54,54,54,67,73,74,109

Foldseek 3Di:
DVVVVVPDDVVVPVPDDVLVVVCCVPVVVCCVPPVVVVVVVVVVVVVVVVVVVLVVLCVPDPPNVLSVVLVVLLVVLLVVLCVVLVVVLVVLVVQLVVLVVVLVVLVCQCPVDPVSVVVCVVVVVPPVSVVVNVVSVVSNVVSVVVNVVSVVVSVVSSVVSVVVSVVVVVVVVVVVVVD

Organism: Dibothriocephalus latus (NCBI:txid60516)

Mean predicted aligned error: 8.54 Å

Radius of gyration: 26.04 Å; Cα contacts (8 Å, |Δi|>4): 57; chains: 1; bounding box: 71×23×72 Å